Protein AF-A0A8I6X6Z4-F1 (afdb_monomer)

Foldseek 3Di:
DVLVVLLVVLVVLLVVLLVQLVVLVCLVVPPDVSVVVVVVVDPDPVVVVVSLVSLLVSLVSLLVSLVVLLVVLVVVCVVVVDCVSVVSVVVCVQQVSRSCLDLSVVLSLLVLVVPVPDDDPDDDDPPPPVQSVQWDWDPPDPWTWIKGDPDPPDIDTDTQAAPQPRHRAAQWKQWQSSHIHHFLRLCLQLLHDSVCTQLVRDQQRADPPSRDGNRSNPIDGRVSNNVSCVVPDPDDCPVVVVSNVVSVVVSVCVVCVVVPD

Secondary structure (DSSP, 8-state):
-HHHHHHHHHHHHHHHHHHHHHHHHHHHH--SHHHHHHHHH---THHHHHHHHHHHHHHHHHHHHHHHHHHHHHHHHHHHT-SHHHHHHHHHHHTT--GGG-HHHHHHHHHHHHHTTS-------S---GGGG-EEEE-SSSS-EEEEEEETTEEEEEE-B-TTT-SBPSSEEE-TTS-EEEHHHHHHHTT--TTT-GGGS-TT-B-TTT--BSTTTTPEE-HHHHHHHHHH----THHHHHHHHHHHHHHHHHHHTTS--

InterPro domains:
  IPR001841 Zinc finger, RING-type [PS50089] (162-211)
  IPR004331 SPX domain [PS51382] (1-90)
  IPR013083 Zinc finger, RING/FYVE/PHD-type [G3DSA:3.30.40.10] (132-257)
  IPR033326 E3 ubiquitin-protein ligase BAH1 [PTHR46764] (1-243)

Solvent-accessible surface area (backbone atoms only — not comparable to full-atom values): 14866 Å² total; per-residue (Å²): 111,70,69,60,53,53,50,51,52,53,50,51,54,48,49,53,50,45,54,51,50,51,54,56,48,53,66,71,66,45,78,55,70,59,46,50,55,45,54,75,71,48,89,60,80,60,62,62,56,50,52,54,52,49,52,50,52,51,54,51,49,54,50,53,51,48,51,48,53,51,50,51,29,54,48,50,18,67,76,68,78,48,61,62,34,58,53,50,50,53,49,32,55,75,68,49,65,36,68,92,59,34,58,61,56,54,33,51,47,23,42,49,67,62,59,63,76,61,90,68,91,76,77,97,55,99,73,78,62,77,70,73,78,20,65,49,72,46,74,84,52,101,65,27,32,38,36,40,41,82,45,102,89,43,72,45,77,45,73,40,44,12,87,81,79,72,40,72,49,52,59,31,28,28,30,60,68,47,52,58,29,18,44,63,55,48,8,56,66,37,75,35,56,67,89,68,34,52,55,65,32,55,66,81,31,45,40,91,83,83,57,47,63,39,28,36,66,67,45,42,75,34,61,38,41,31,50,40,52,58,74,75,43,93,72,66,74,67,59,65,53,52,58,52,52,54,50,51,50,52,56,52,48,67,65,48,63,78,74,73,126

pLDDT: mean 76.1, std 18.58, range [34.06, 95.12]

Mean predicted aligned error: 11.24 Å

Organism: Hordeum vulgare subsp. vulgare (NCBI:txid112509)

Sequence (261 aa):
MFFTELTKEASYIAGYFSTRVQHLLNLHVSSGLQRYIWRVRQCFIDDQQIMVQEGRLLINYVTMNAIAIRKILKKYDKVHGSVSGRDFRSKMQTEHTELLQSPWLIELGAFHLNCDSSEIDEPAGFFKNEFFKNFSCDLTATQPVMTMSISETMKYDYSLTCPICLDTIFNPYALSCGHLSCKGCSCGAASVYIFQGVRSAPPKAKCLVCREVGVFAHAVHMNELHLLIKTRTSRPKKVEVRSLEANCVKLYLSKNAYYIL

Structure (mmCIF, N/CA/C/O backbone):
data_AF-A0A8I6X6Z4-F1
#
_entry.id   AF-A0A8I6X6Z4-F1
#
loop_
_atom_site.group_PDB
_atom_site.id
_atom_site.type_symbol
_atom_site.label_atom_id
_atom_site.label_alt_id
_atom_site.label_comp_id
_atom_site.label_asym_id
_atom_site.label_entity_id
_atom_site.label_seq_id
_atom_site.pdbx_PDB_ins_code
_atom_site.Cartn_x
_atom_site.Cartn_y
_atom_site.Cartn_z
_atom_site.occupancy
_atom_site.B_iso_or_equiv
_atom_site.auth_seq_id
_atom_site.auth_comp_id
_atom_site.auth_asym_id
_atom_site.auth_atom_id
_atom_site.pdbx_PDB_model_num
ATOM 1 N N . MET A 1 1 ? -22.765 7.288 13.935 1.00 82.00 1 MET A N 1
ATOM 2 C CA . MET A 1 1 ? -22.147 8.627 13.833 1.00 82.00 1 MET A CA 1
ATOM 3 C C . MET A 1 1 ? -20.668 8.623 14.220 1.00 82.00 1 MET A C 1
ATOM 5 O O . MET A 1 1 ? -19.868 9.137 13.463 1.00 82.00 1 MET A O 1
ATOM 9 N N . PHE A 1 2 ? -20.256 8.003 15.334 1.00 91.88 2 PHE A N 1
ATOM 10 C CA . PHE A 1 2 ? -18.834 8.004 15.726 1.00 91.88 2 PHE A CA 1
ATOM 11 C C . PHE A 1 2 ? -17.881 7.404 14.669 1.00 91.88 2 PHE A C 1
ATOM 13 O O . PHE A 1 2 ? -16.950 8.066 14.225 1.00 91.88 2 PHE A O 1
ATOM 20 N N . PHE A 1 3 ? -18.139 6.172 14.214 1.00 90.38 3 PHE A N 1
ATOM 21 C CA . PHE A 1 3 ? -17.272 5.499 13.236 1.00 90.38 3 PHE A CA 1
ATOM 22 C C . PHE A 1 3 ? -17.262 6.166 11.855 1.00 90.38 3 PHE A C 1
ATOM 24 O O . PHE A 1 3 ? -16.261 6.086 11.148 1.00 90.38 3 PHE A O 1
ATOM 31 N N . THR A 1 4 ? -18.346 6.844 11.470 1.00 89.62 4 THR A N 1
ATOM 32 C CA . THR A 1 4 ? -18.414 7.574 10.197 1.00 89.62 4 THR A CA 1
ATOM 33 C C . THR A 1 4 ? -17.517 8.810 10.228 1.00 89.62 4 THR A C 1
ATOM 35 O O . THR A 1 4 ? -16.738 9.001 9.300 1.00 89.62 4 THR A O 1
ATOM 38 N N . GLU A 1 5 ? -17.535 9.581 11.322 1.00 93.06 5 GLU A N 1
ATOM 39 C CA . GLU A 1 5 ? -16.610 10.712 11.499 1.00 93.06 5 GLU A CA 1
ATOM 40 C C . GLU A 1 5 ? -15.157 10.240 11.605 1.00 93.06 5 GLU A C 1
ATOM 42 O O . GLU A 1 5 ? -14.275 10.803 10.965 1.00 93.06 5 GLU A O 1
ATOM 47 N N . LEU A 1 6 ? -14.902 9.145 12.328 1.00 91.94 6 LEU A N 1
ATOM 48 C CA . LEU A 1 6 ? -13.551 8.592 12.431 1.00 91.94 6 LEU A CA 1
ATOM 49 C C . LEU A 1 6 ? -13.008 8.119 11.072 1.00 91.94 6 LEU A C 1
ATOM 51 O O . LEU A 1 6 ? -11.829 8.307 10.784 1.00 91.94 6 LEU A O 1
ATOM 55 N N . THR A 1 7 ? -13.865 7.535 10.227 1.00 90.25 7 THR A N 1
ATOM 56 C CA . THR A 1 7 ? -13.497 7.154 8.852 1.00 90.25 7 THR A CA 1
ATOM 57 C C . THR A 1 7 ? -13.136 8.388 8.032 1.00 90.25 7 THR A C 1
ATOM 59 O O . THR A 1 7 ? -12.115 8.393 7.350 1.00 90.25 7 THR A O 1
ATOM 62 N N . LYS A 1 8 ? -13.939 9.452 8.137 1.00 91.50 8 LYS A N 1
ATOM 63 C CA . LYS A 1 8 ? -13.713 10.718 7.437 1.00 91.50 8 LYS A CA 1
ATOM 64 C C . LYS A 1 8 ? -12.374 11.350 7.830 1.00 91.50 8 LYS A C 1
ATOM 66 O O . LYS A 1 8 ? -11.589 11.700 6.952 1.00 91.50 8 LYS A O 1
ATOM 71 N N . GLU A 1 9 ? -12.078 11.421 9.127 1.00 93.38 9 GLU A N 1
ATOM 72 C CA . GLU A 1 9 ? -10.790 11.915 9.634 1.00 93.38 9 GLU A CA 1
ATOM 73 C C . GLU A 1 9 ? -9.615 11.054 9.156 1.00 93.38 9 GLU A C 1
ATOM 75 O O . GLU A 1 9 ? -8.615 11.577 8.662 1.00 93.38 9 GLU A O 1
ATOM 80 N N . ALA A 1 10 ? -9.746 9.724 9.208 1.00 91.06 10 ALA A N 1
ATOM 81 C CA . ALA A 1 10 ? -8.722 8.819 8.691 1.00 91.06 10 ALA A CA 1
ATOM 82 C C . ALA A 1 10 ? -8.464 9.036 7.188 1.00 91.06 10 ALA A C 1
ATOM 84 O O . ALA A 1 10 ? -7.309 9.040 6.760 1.00 91.06 10 ALA A O 1
ATOM 85 N N . SER A 1 11 ? -9.513 9.271 6.391 1.00 90.62 11 SER A N 1
ATOM 86 C CA . SER A 1 11 ? -9.384 9.599 4.968 1.00 90.62 11 SER A CA 1
ATOM 87 C C . SER A 1 11 ? -8.692 10.944 4.730 1.00 90.62 11 SER A C 1
ATOM 89 O O . SER A 1 11 ? -7.855 11.028 3.832 1.00 90.62 11 SER A O 1
ATOM 91 N N . TYR A 1 12 ? -8.970 11.979 5.532 1.00 92.88 12 TYR A N 1
ATOM 92 C CA . TYR A 1 12 ? -8.259 13.260 5.425 1.00 92.88 12 TYR A CA 1
ATOM 93 C C . TYR A 1 12 ? -6.770 13.120 5.746 1.00 92.88 12 TYR A C 1
ATOM 95 O O . TYR A 1 12 ? -5.933 13.611 4.987 1.00 92.88 12 TYR A O 1
ATOM 103 N N . ILE A 1 13 ? -6.434 12.395 6.817 1.00 93.44 13 ILE A N 1
ATOM 104 C CA . ILE A 1 13 ? -5.046 12.102 7.197 1.00 93.44 13 ILE A CA 1
ATOM 105 C C . ILE A 1 13 ? -4.339 11.341 6.069 1.00 93.44 13 ILE A C 1
ATOM 107 O O . ILE A 1 13 ? -3.239 11.718 5.659 1.00 93.44 13 ILE A O 1
ATOM 111 N N . ALA A 1 14 ? -4.979 10.297 5.529 1.00 90.56 14 ALA A N 1
ATOM 112 C CA . ALA A 1 14 ? -4.442 9.507 4.425 1.00 90.56 14 ALA A CA 1
ATOM 113 C C . ALA A 1 14 ? -4.227 10.355 3.162 1.00 90.56 14 ALA A C 1
ATOM 115 O O . ALA A 1 14 ? -3.191 10.228 2.507 1.00 90.56 14 ALA A O 1
ATOM 116 N N . GLY A 1 15 ? -5.176 11.234 2.828 1.00 90.88 15 GLY A N 1
ATOM 117 C CA . GLY A 1 15 ? -5.109 12.119 1.666 1.00 90.88 15 GLY A CA 1
ATOM 118 C C . GLY A 1 15 ? -3.998 13.164 1.777 1.00 90.88 15 GLY A C 1
ATOM 119 O O . GLY A 1 15 ? -3.207 13.318 0.841 1.00 90.88 15 GLY A O 1
ATOM 120 N N . TYR A 1 16 ? -3.886 13.830 2.931 1.00 93.38 16 TYR A N 1
ATOM 121 C CA . TYR A 1 16 ? -2.799 14.771 3.211 1.00 93.38 16 TYR A CA 1
ATOM 122 C C . TYR A 1 16 ? -1.434 14.080 3.128 1.00 93.38 16 TYR A C 1
ATOM 124 O O . TYR A 1 16 ? -0.553 14.538 2.399 1.00 93.38 16 TYR A O 1
ATOM 132 N N . PHE A 1 17 ? -1.288 12.937 3.809 1.00 93.06 17 PHE A N 1
ATOM 133 C CA . PHE A 1 17 ? -0.060 12.146 3.796 1.00 93.06 17 PHE A CA 1
ATOM 134 C C . PHE A 1 17 ? 0.335 11.740 2.373 1.00 93.06 17 PHE A C 1
ATOM 136 O O . PHE A 1 17 ? 1.448 12.024 1.940 1.00 93.06 17 PHE A O 1
ATOM 143 N N . SER A 1 18 ? -0.592 11.147 1.617 1.00 91.31 18 SER A N 1
ATOM 144 C CA . SER A 1 18 ? -0.347 10.681 0.246 1.00 91.31 18 SER A CA 1
ATOM 145 C C . SER A 1 18 ? 0.092 11.819 -0.674 1.00 91.31 18 SER A C 1
ATOM 147 O O . SER A 1 18 ? 1.075 11.689 -1.399 1.00 91.31 18 SER A O 1
ATOM 149 N N . THR A 1 19 ? -0.596 12.962 -0.604 1.00 91.81 19 THR A N 1
ATOM 150 C CA . THR A 1 19 ? -0.282 14.143 -1.422 1.00 91.81 19 THR A CA 1
ATOM 151 C C . THR A 1 19 ? 1.106 14.687 -1.098 1.00 91.81 19 THR A C 1
ATOM 153 O O . THR A 1 19 ? 1.875 15.023 -2.001 1.00 91.81 19 THR A O 1
ATOM 156 N N . ARG A 1 20 ? 1.453 14.758 0.192 1.00 91.75 20 ARG A N 1
ATOM 157 C CA . ARG A 1 20 ? 2.737 15.307 0.623 1.00 91.75 20 ARG A CA 1
ATOM 158 C C . ARG A 1 20 ? 3.901 14.367 0.308 1.00 91.75 20 ARG A C 1
ATOM 160 O O . ARG A 1 20 ? 4.918 14.834 -0.194 1.00 91.75 20 ARG A O 1
ATOM 167 N N . VAL A 1 21 ? 3.725 13.056 0.489 1.00 89.62 21 VAL A N 1
ATOM 168 C CA . VAL A 1 21 ? 4.713 12.049 0.066 1.00 89.62 21 VAL A CA 1
ATOM 169 C C . VAL A 1 21 ? 4.911 12.086 -1.444 1.00 89.62 21 VAL A C 1
ATOM 171 O O . VAL A 1 21 ? 6.044 12.125 -1.909 1.00 89.62 21 VAL A O 1
ATOM 174 N N . GLN A 1 22 ? 3.833 12.140 -2.227 1.00 88.00 22 GLN A N 1
ATOM 175 C CA . GLN A 1 22 ? 3.938 12.236 -3.680 1.00 88.00 22 GLN A CA 1
ATOM 176 C C . GLN A 1 22 ? 4.710 13.491 -4.112 1.00 88.00 22 GLN A C 1
ATOM 178 O O . GLN A 1 22 ? 5.531 13.423 -5.025 1.00 88.00 22 GLN A O 1
ATOM 183 N N . HIS A 1 23 ? 4.477 14.630 -3.453 1.00 86.25 23 HIS A N 1
ATOM 184 C CA . HIS A 1 23 ? 5.232 15.855 -3.705 1.00 86.25 23 HIS A CA 1
ATOM 185 C C . HIS A 1 23 ? 6.727 15.676 -3.406 1.00 86.25 23 HIS A C 1
ATOM 187 O O . HIS A 1 23 ? 7.550 15.966 -4.272 1.00 86.25 23 HIS A O 1
ATOM 193 N N . LEU A 1 24 ? 7.065 15.132 -2.234 1.00 84.94 24 LEU A N 1
ATOM 194 C CA . LEU A 1 24 ? 8.444 14.867 -1.821 1.00 84.94 24 LEU A CA 1
ATOM 195 C C . LEU A 1 24 ? 9.168 13.925 -2.800 1.00 84.94 24 LEU A C 1
ATOM 197 O O . LEU A 1 24 ? 10.269 14.217 -3.261 1.00 84.94 24 LEU A O 1
ATOM 201 N N . LEU A 1 25 ? 8.529 12.816 -3.176 1.00 80.38 25 LEU A N 1
ATOM 202 C CA . LEU A 1 25 ? 9.123 11.813 -4.065 1.00 80.38 25 LEU A CA 1
ATOM 203 C C . LEU A 1 25 ? 9.250 12.301 -5.509 1.00 80.38 25 LEU A C 1
ATOM 205 O O . LEU A 1 25 ? 10.2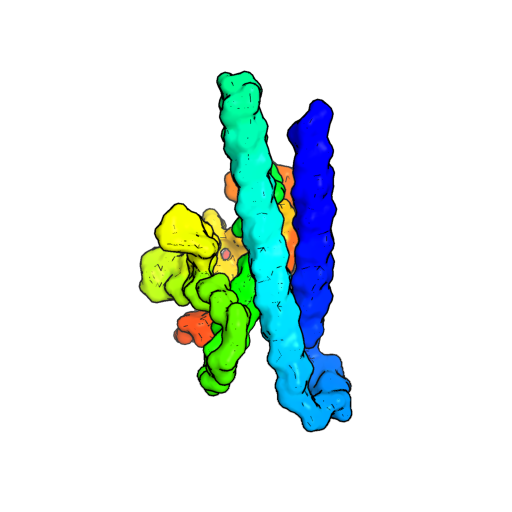19 11.965 -6.184 1.00 80.38 25 LEU A O 1
ATOM 209 N N . ASN A 1 26 ? 8.320 13.129 -5.990 1.00 78.12 26 ASN A N 1
ATOM 210 C CA . ASN A 1 26 ? 8.446 13.750 -7.310 1.00 78.12 26 ASN A CA 1
ATOM 211 C C . ASN A 1 26 ? 9.681 14.658 -7.398 1.00 78.12 26 ASN A C 1
ATOM 213 O O . ASN A 1 26 ? 10.311 14.720 -8.455 1.00 78.12 26 ASN A O 1
ATOM 217 N N . LEU A 1 27 ? 10.047 15.334 -6.303 1.00 70.62 27 LEU A N 1
ATOM 218 C CA . LEU A 1 27 ? 11.277 16.124 -6.243 1.00 70.62 27 LEU A CA 1
ATOM 219 C C . LEU A 1 27 ? 12.511 15.214 -6.328 1.00 70.62 27 LEU A C 1
ATOM 221 O O . LEU A 1 27 ? 13.423 15.503 -7.101 1.00 70.62 27 LEU A O 1
ATOM 225 N N . HIS A 1 28 ? 12.498 14.070 -5.639 1.00 67.31 28 HIS A N 1
ATOM 226 C CA . HIS A 1 28 ? 13.611 13.116 -5.627 1.00 67.31 28 HIS A CA 1
ATOM 227 C C . HIS A 1 28 ? 13.802 12.335 -6.949 1.00 67.31 28 HIS A C 1
ATOM 229 O O . HIS A 1 28 ? 14.925 12.198 -7.440 1.00 67.31 28 HIS A O 1
ATOM 235 N N . VAL A 1 29 ? 12.715 11.851 -7.567 1.00 58.38 29 VAL A N 1
ATOM 236 C CA . VAL A 1 29 ? 12.728 10.956 -8.750 1.00 58.38 29 VAL A CA 1
ATOM 237 C C . VAL A 1 29 ? 12.875 11.711 -10.083 1.00 58.38 29 VAL A C 1
ATOM 239 O O . VAL A 1 29 ? 13.076 11.087 -11.131 1.00 58.38 29 VAL A O 1
ATOM 242 N N . SER A 1 30 ? 12.813 13.050 -10.077 1.00 52.53 30 SER A N 1
ATOM 243 C CA . SER A 1 30 ? 12.923 13.903 -11.270 1.00 52.53 30 SER A CA 1
ATOM 244 C C . SER A 1 30 ? 14.280 13.747 -11.997 1.00 52.53 30 SER A C 1
ATOM 246 O O . SER A 1 30 ? 15.259 14.472 -11.826 1.00 52.53 30 SER A O 1
ATOM 248 N N . SER A 1 31 ? 14.343 12.735 -12.858 1.00 43.38 31 SER A N 1
ATOM 249 C CA . SER A 1 31 ? 15.517 12.309 -13.611 1.00 43.38 31 SER A CA 1
ATOM 250 C C . SER A 1 31 ? 15.516 12.960 -14.998 1.00 43.38 31 SER A C 1
ATOM 252 O O . SER A 1 31 ? 14.596 12.780 -15.789 1.00 43.38 31 SER A O 1
ATOM 254 N N . GLY A 1 32 ? 16.555 13.750 -15.291 1.00 53.19 32 GLY A N 1
ATOM 255 C CA . GLY A 1 32 ? 16.764 14.415 -16.585 1.00 53.19 32 GLY A CA 1
ATOM 256 C C . GLY A 1 32 ? 17.119 15.897 -16.448 1.00 53.19 32 GLY A C 1
ATOM 257 O O . GLY A 1 32 ? 17.853 16.278 -15.540 1.00 53.19 32 GLY A O 1
ATOM 258 N N . LEU A 1 33 ? 16.578 16.742 -17.334 1.00 42.38 33 LEU A N 1
ATOM 259 C CA . LEU A 1 33 ? 16.776 18.203 -17.352 1.00 42.38 33 LEU A CA 1
ATOM 260 C C . LEU A 1 33 ? 16.403 18.882 -16.022 1.00 42.38 33 LEU A C 1
ATOM 262 O O . LEU A 1 33 ? 17.041 19.855 -15.646 1.00 42.38 33 LEU A O 1
ATOM 266 N N . GLN A 1 34 ? 15.446 18.326 -15.271 1.00 46.22 34 GLN A N 1
ATOM 267 C CA . GLN A 1 34 ? 15.122 18.749 -13.900 1.00 46.22 34 GLN A CA 1
ATOM 268 C C . GLN A 1 34 ? 16.298 18.526 -12.943 1.00 46.22 34 GLN A C 1
ATOM 270 O O . GLN A 1 34 ? 16.614 19.416 -12.175 1.00 46.22 34 GLN A O 1
ATOM 275 N N . ARG A 1 35 ? 17.039 17.421 -13.071 1.00 47.56 35 ARG A N 1
ATOM 276 C CA . ARG A 1 35 ? 18.287 17.158 -12.335 1.00 47.56 35 ARG A CA 1
ATOM 277 C C . ARG A 1 35 ? 19.397 18.149 -12.703 1.00 47.56 35 ARG A C 1
ATOM 279 O O . ARG A 1 35 ? 20.221 18.464 -11.857 1.00 47.56 35 ARG A O 1
ATOM 286 N N . TYR A 1 36 ? 19.430 18.636 -13.948 1.00 42.34 36 TYR A N 1
ATOM 287 C CA . TYR A 1 36 ? 20.370 19.671 -14.403 1.00 42.34 36 TYR A CA 1
ATOM 288 C C . TYR A 1 36 ? 19.966 21.067 -13.909 1.00 42.34 36 TYR A C 1
ATOM 290 O O . TYR A 1 36 ? 20.802 21.777 -13.373 1.00 42.34 36 TYR A O 1
ATOM 298 N N . ILE A 1 37 ? 18.684 21.437 -14.001 1.00 46.47 37 ILE A N 1
ATOM 299 C CA . ILE A 1 37 ? 18.136 22.686 -13.443 1.00 46.47 37 ILE A CA 1
ATOM 300 C C . ILE A 1 37 ? 18.272 22.700 -11.914 1.00 46.47 37 ILE A C 1
ATOM 302 O O . ILE A 1 37 ? 18.601 23.733 -11.340 1.00 46.47 37 ILE A O 1
ATOM 306 N N . TRP A 1 38 ? 18.083 21.553 -11.263 1.00 43.34 38 TRP A N 1
ATOM 307 C CA . TRP A 1 38 ? 18.329 21.362 -9.838 1.00 43.34 38 TRP A CA 1
ATOM 308 C C . TRP A 1 38 ? 19.826 21.503 -9.537 1.00 43.34 38 TRP A C 1
ATOM 310 O O . TRP A 1 38 ? 20.175 22.360 -8.743 1.00 43.34 38 TRP A O 1
ATOM 320 N N . ARG A 1 39 ? 20.728 20.846 -10.285 1.00 42.62 39 ARG A N 1
ATOM 321 C CA . ARG A 1 39 ? 22.190 21.052 -10.171 1.00 42.62 39 ARG A CA 1
ATOM 322 C C . ARG A 1 39 ? 22.645 22.499 -10.399 1.00 42.62 39 ARG A C 1
ATOM 324 O O . ARG A 1 39 ? 23.578 22.938 -9.744 1.00 42.62 39 ARG A O 1
ATOM 331 N N . VAL A 1 40 ? 22.006 23.240 -11.306 1.00 45.47 40 VAL A N 1
ATOM 332 C CA . VAL A 1 40 ? 22.307 24.660 -11.580 1.00 45.47 40 VAL A CA 1
ATOM 333 C C . VAL A 1 40 ? 21.750 25.576 -10.481 1.00 45.47 40 VAL A C 1
ATOM 335 O O . VAL A 1 40 ? 22.303 26.645 -10.244 1.00 45.47 40 VAL A O 1
ATOM 338 N N . ARG A 1 41 ? 20.695 25.156 -9.769 1.00 44.88 41 ARG A N 1
ATOM 339 C CA . ARG A 1 41 ? 20.196 25.826 -8.554 1.00 44.88 41 ARG A CA 1
ATOM 340 C C . ARG A 1 41 ? 20.938 25.396 -7.275 1.00 44.88 41 ARG A C 1
ATOM 342 O O . ARG A 1 41 ? 20.869 26.111 -6.282 1.00 44.88 41 ARG A O 1
ATOM 349 N N . GLN A 1 42 ? 21.660 24.275 -7.301 1.00 45.50 42 GLN A N 1
ATOM 350 C CA . GLN A 1 42 ? 22.308 23.640 -6.150 1.00 45.50 42 GLN A CA 1
ATOM 351 C C . GLN A 1 42 ? 23.793 23.959 -6.012 1.00 45.50 42 GLN A C 1
ATOM 353 O O . GLN A 1 42 ? 24.673 23.132 -6.253 1.00 45.50 42 GLN A O 1
ATOM 358 N N . CYS A 1 43 ? 24.058 25.131 -5.461 1.00 44.69 43 CYS A N 1
ATOM 359 C CA . CYS A 1 43 ? 25.314 25.360 -4.758 1.00 44.69 43 CYS A CA 1
ATOM 360 C C . CYS A 1 43 ? 25.289 24.885 -3.288 1.00 44.69 43 CYS A C 1
ATOM 362 O O . CYS A 1 43 ? 26.247 25.174 -2.581 1.00 44.69 43 CYS A O 1
ATOM 364 N N . PHE A 1 44 ? 24.265 24.163 -2.791 1.00 43.75 44 PHE A N 1
ATOM 365 C CA . PHE A 1 44 ? 24.192 23.803 -1.365 1.00 43.75 44 PHE A CA 1
ATOM 366 C C . PHE A 1 44 ? 23.715 22.370 -1.071 1.00 43.75 44 PHE A C 1
ATOM 368 O O . PHE A 1 44 ? 22.706 21.890 -1.576 1.00 43.75 44 PHE A O 1
ATOM 375 N N . ILE A 1 45 ? 24.473 21.722 -0.185 1.00 51.34 45 ILE A N 1
ATOM 376 C CA . ILE A 1 45 ? 24.280 20.401 0.441 1.00 51.34 45 ILE A CA 1
ATOM 377 C C . ILE A 1 45 ? 23.006 20.343 1.330 1.00 51.34 45 ILE A C 1
ATOM 379 O O . ILE A 1 45 ? 22.544 19.261 1.684 1.00 51.34 45 ILE A O 1
ATOM 383 N N . ASP A 1 46 ? 22.400 21.497 1.624 1.00 59.44 46 ASP A N 1
ATOM 384 C CA . ASP A 1 46 ? 21.283 21.710 2.562 1.00 59.44 46 ASP A CA 1
ATOM 385 C C . ASP A 1 46 ? 19.948 21.065 2.102 1.00 59.44 46 ASP A C 1
ATOM 387 O O . ASP A 1 46 ? 19.226 20.441 2.880 1.00 59.44 46 ASP A O 1
ATOM 391 N N . ASP A 1 47 ? 19.647 21.082 0.796 1.00 63.53 47 ASP A N 1
ATOM 392 C CA . ASP A 1 47 ? 18.333 20.658 0.275 1.00 63.53 47 ASP A CA 1
ATOM 393 C C . ASP A 1 47 ? 18.039 19.153 0.433 1.00 63.53 47 ASP A C 1
ATOM 395 O O . ASP A 1 47 ? 16.884 18.753 0.607 1.00 63.53 47 ASP A O 1
ATOM 399 N N . GLN A 1 48 ? 19.060 18.285 0.380 1.00 65.81 48 GLN A N 1
ATOM 400 C CA . GLN A 1 48 ? 18.850 16.848 0.606 1.00 65.81 48 GLN A CA 1
ATOM 401 C C . GLN A 1 48 ? 18.534 16.549 2.069 1.00 65.81 48 GLN A C 1
ATOM 403 O O . GLN A 1 48 ? 17.643 15.745 2.344 1.00 65.81 48 GLN A O 1
ATOM 408 N N . GLN A 1 49 ? 19.209 17.221 3.001 1.00 70.56 49 GLN A N 1
ATOM 409 C CA . GLN A 1 49 ? 18.935 17.063 4.426 1.00 70.56 49 GLN A CA 1
ATOM 410 C C . GLN A 1 49 ? 17.527 17.551 4.771 1.00 70.56 49 GLN A C 1
ATOM 412 O O . GLN A 1 49 ? 16.834 16.878 5.532 1.00 70.56 49 GLN A O 1
ATOM 417 N N . ILE A 1 50 ? 17.062 18.637 4.144 1.00 75.75 50 ILE A N 1
ATOM 418 C CA . ILE A 1 50 ? 15.685 19.133 4.282 1.00 75.75 50 ILE A CA 1
ATOM 419 C C . ILE A 1 50 ? 14.668 18.097 3.782 1.00 75.75 50 ILE A C 1
ATOM 421 O O . ILE A 1 50 ? 13.694 17.816 4.479 1.00 75.75 50 ILE A O 1
ATOM 425 N N . MET A 1 51 ? 14.890 17.476 2.618 1.00 75.56 51 MET A N 1
ATOM 426 C CA . MET A 1 51 ? 13.980 16.444 2.093 1.00 75.56 51 MET A CA 1
ATOM 427 C C . MET A 1 51 ? 13.943 15.189 2.969 1.00 75.56 51 MET A C 1
ATOM 429 O O . MET A 1 51 ? 12.866 14.657 3.244 1.00 75.56 51 MET A O 1
ATOM 433 N N . VAL A 1 52 ? 15.102 14.718 3.437 1.00 78.12 52 VAL A N 1
ATOM 434 C CA . VAL A 1 52 ? 15.149 13.581 4.364 1.00 78.12 52 VAL A CA 1
ATOM 435 C C . VAL A 1 52 ? 14.466 13.966 5.678 1.00 78.12 52 VAL A C 1
ATOM 437 O O . VAL A 1 52 ? 13.644 13.189 6.164 1.00 78.12 52 VAL A O 1
ATOM 440 N N . GLN A 1 53 ? 14.715 15.176 6.203 1.00 81.56 53 GLN A N 1
ATOM 441 C CA . GLN A 1 53 ? 14.039 15.734 7.380 1.00 81.56 53 GLN A CA 1
ATOM 442 C C . GLN A 1 53 ? 12.513 15.729 7.214 1.00 81.56 53 GLN A C 1
ATOM 444 O O . GLN A 1 53 ? 11.783 15.306 8.111 1.00 81.56 53 GLN A O 1
ATOM 449 N N . GLU A 1 54 ? 12.023 16.170 6.060 1.00 85.38 54 GLU A N 1
ATOM 450 C CA . GLU A 1 54 ? 10.602 16.173 5.739 1.00 85.38 54 GLU A CA 1
ATOM 451 C C . GLU A 1 54 ? 10.028 14.750 5.686 1.00 85.38 54 GLU A C 1
ATOM 453 O O . GLU A 1 54 ? 8.985 14.482 6.288 1.00 85.38 54 GLU A O 1
ATOM 458 N N . GLY A 1 55 ? 10.735 13.815 5.046 1.00 85.19 55 GLY A N 1
ATOM 459 C CA . GLY A 1 55 ? 10.366 12.401 5.045 1.00 85.19 55 GLY A CA 1
ATOM 460 C C . GLY A 1 55 ? 10.228 11.839 6.462 1.00 85.19 55 GLY A C 1
ATOM 461 O O . GLY A 1 55 ? 9.256 11.138 6.757 1.00 85.19 55 GLY A O 1
ATOM 462 N N . ARG A 1 56 ? 11.126 12.234 7.379 1.00 83.31 56 ARG A N 1
ATOM 463 C CA . ARG A 1 56 ? 11.038 11.878 8.808 1.00 83.31 56 ARG A CA 1
ATOM 464 C C . ARG A 1 56 ? 9.739 12.343 9.437 1.00 83.31 56 ARG A C 1
ATOM 466 O O . ARG A 1 56 ? 9.062 11.582 10.128 1.00 83.31 56 ARG A O 1
ATOM 473 N N . LEU A 1 57 ? 9.411 13.615 9.224 1.00 87.50 57 LEU A N 1
ATOM 474 C CA . LEU A 1 57 ? 8.225 14.236 9.798 1.00 87.50 57 LEU A CA 1
ATOM 475 C C . LEU A 1 57 ? 6.956 13.556 9.281 1.00 87.50 57 LEU A C 1
ATOM 477 O O . LEU A 1 57 ? 6.029 13.345 10.060 1.00 87.50 57 LEU A O 1
ATOM 481 N N . LEU A 1 58 ? 6.938 13.132 8.015 1.00 90.62 58 LEU A N 1
ATOM 482 C CA . LEU A 1 58 ? 5.821 12.394 7.423 1.00 90.62 58 LEU A CA 1
ATOM 483 C C . LEU A 1 58 ? 5.654 10.984 8.008 1.00 90.62 58 LEU A C 1
ATOM 485 O O . LEU A 1 58 ? 4.525 10.595 8.319 1.00 90.62 58 LEU A O 1
ATOM 489 N N . ILE A 1 59 ? 6.749 10.243 8.223 1.00 87.38 59 ILE A N 1
ATOM 490 C CA . ILE A 1 59 ? 6.717 8.933 8.904 1.00 87.38 59 ILE A CA 1
ATOM 491 C C . ILE A 1 59 ? 6.167 9.091 10.327 1.00 87.38 59 ILE A C 1
ATOM 493 O O . ILE A 1 59 ? 5.273 8.346 10.743 1.00 87.38 59 ILE A O 1
ATOM 497 N N . ASN A 1 60 ? 6.654 10.090 11.067 1.00 86.56 60 ASN A N 1
ATOM 498 C CA . ASN A 1 60 ? 6.177 10.381 12.418 1.00 86.56 60 ASN A CA 1
ATOM 499 C C . ASN A 1 60 ? 4.696 10.773 12.417 1.00 86.56 60 ASN A C 1
ATOM 501 O O . ASN A 1 60 ? 3.920 10.261 13.222 1.00 86.56 60 ASN A O 1
ATOM 505 N N . TYR A 1 61 ? 4.286 11.635 11.486 1.00 91.00 61 TYR A N 1
ATOM 506 C CA . TYR A 1 61 ? 2.903 12.071 11.334 1.00 91.00 61 TYR A CA 1
ATOM 507 C C . TYR A 1 61 ? 1.958 10.882 11.143 1.00 91.00 61 TYR A C 1
ATOM 509 O O . TYR A 1 61 ? 1.004 10.726 11.911 1.00 91.00 61 TYR A O 1
ATOM 517 N N . VAL A 1 62 ? 2.220 10.008 10.167 1.00 90.62 62 VAL A N 1
ATOM 518 C CA . VAL A 1 62 ? 1.323 8.875 9.890 1.00 90.62 62 VAL A CA 1
ATOM 519 C C . VAL A 1 62 ? 1.327 7.855 11.033 1.00 90.62 62 VAL A C 1
ATOM 521 O O . VAL A 1 62 ? 0.272 7.339 11.406 1.00 90.62 62 VAL A O 1
ATOM 524 N N . THR A 1 63 ? 2.484 7.635 11.662 1.00 88.06 63 THR A N 1
ATOM 525 C CA . THR A 1 63 ? 2.640 6.735 12.814 1.00 88.06 63 THR A CA 1
ATOM 526 C C . THR A 1 63 ? 1.832 7.214 14.015 1.00 88.06 63 THR A C 1
ATOM 528 O O . THR A 1 63 ? 1.044 6.452 14.581 1.00 88.06 63 THR A O 1
ATOM 531 N N . MET A 1 64 ? 1.971 8.489 14.384 1.00 89.81 64 MET A N 1
ATOM 532 C CA . MET A 1 64 ? 1.251 9.076 15.514 1.00 89.81 64 MET A CA 1
ATOM 533 C C . MET A 1 64 ? -0.259 9.063 15.283 1.00 89.81 64 MET A C 1
ATOM 535 O O . MET A 1 64 ? -1.007 8.681 16.185 1.00 89.81 64 MET A O 1
ATOM 539 N N . ASN A 1 65 ? -0.711 9.382 14.067 1.00 92.94 65 ASN A N 1
ATOM 540 C CA . ASN A 1 65 ? -2.127 9.305 13.707 1.00 92.94 65 ASN A CA 1
ATOM 541 C C . ASN A 1 65 ? -2.666 7.867 13.772 1.00 92.94 65 ASN A C 1
ATOM 543 O O . ASN A 1 65 ? -3.728 7.629 14.349 1.00 92.94 65 ASN A O 1
ATOM 547 N N . ALA A 1 66 ? -1.919 6.879 13.272 1.00 90.25 66 ALA A N 1
ATOM 548 C CA . ALA A 1 66 ? -2.321 5.476 13.357 1.00 90.25 66 ALA A CA 1
ATOM 549 C C . ALA A 1 66 ? -2.409 4.976 14.811 1.00 90.25 66 ALA A C 1
ATOM 551 O O . ALA A 1 66 ? -3.353 4.269 15.179 1.00 90.25 66 ALA A O 1
ATOM 552 N N . ILE A 1 67 ? -1.457 5.364 15.668 1.00 88.56 67 ILE A N 1
ATOM 553 C CA . ILE A 1 67 ? -1.490 5.052 17.105 1.00 88.56 67 ILE A CA 1
ATOM 554 C C . ILE A 1 67 ? -2.685 5.737 17.778 1.00 88.56 67 ILE A C 1
ATOM 556 O O . ILE A 1 67 ? -3.367 5.103 18.588 1.00 88.56 67 ILE A O 1
ATOM 560 N N . ALA A 1 68 ? -2.954 7.002 17.452 1.00 92.25 68 ALA A N 1
ATOM 561 C CA . ALA A 1 68 ? -4.075 7.756 18.001 1.00 92.25 68 ALA A CA 1
ATOM 562 C C . ALA A 1 68 ? -5.413 7.089 17.660 1.00 92.25 68 ALA A C 1
ATOM 564 O O . ALA A 1 68 ? -6.176 6.779 18.574 1.00 92.25 68 ALA A O 1
ATOM 565 N N . ILE A 1 69 ? -5.651 6.747 16.388 1.00 92.19 69 ILE A N 1
ATOM 566 C CA . ILE A 1 69 ? -6.856 6.021 15.952 1.00 92.19 69 ILE A CA 1
ATOM 567 C C . ILE A 1 69 ? -6.993 4.698 16.718 1.00 92.19 69 ILE A C 1
ATOM 569 O O . ILE A 1 69 ? -8.050 4.399 17.272 1.00 92.19 69 ILE A O 1
ATOM 573 N N . ARG A 1 70 ? -5.909 3.923 16.856 1.00 89.94 70 ARG A N 1
ATOM 574 C CA . ARG A 1 70 ? -5.924 2.670 17.635 1.00 89.94 70 ARG A CA 1
ATOM 575 C C . ARG A 1 70 ? -6.284 2.888 19.102 1.00 89.94 70 ARG A C 1
ATOM 577 O O . ARG A 1 70 ? -7.030 2.089 19.670 1.00 89.94 70 ARG A O 1
ATOM 584 N N . LYS A 1 71 ? -5.755 3.939 19.733 1.00 91.94 71 LYS A N 1
ATOM 585 C CA . LYS A 1 71 ? -6.075 4.297 21.123 1.00 91.94 71 LYS A CA 1
ATOM 586 C C . LYS A 1 71 ? -7.534 4.736 21.264 1.00 91.94 71 LYS A C 1
ATOM 588 O O . LYS A 1 71 ? -8.186 4.310 22.215 1.00 91.94 71 LYS A O 1
ATOM 593 N N . ILE A 1 72 ? -8.049 5.514 20.314 1.00 94.25 72 ILE A N 1
ATOM 594 C CA . ILE A 1 72 ? -9.449 5.951 20.257 1.00 94.25 72 ILE A CA 1
ATOM 595 C C . ILE A 1 72 ? -10.384 4.739 20.185 1.00 94.25 72 ILE A C 1
ATOM 597 O O . ILE A 1 72 ? -11.297 4.629 21.000 1.00 94.25 72 ILE A O 1
ATOM 601 N N . LEU A 1 73 ? -10.110 3.786 19.290 1.00 93.00 73 LEU A N 1
ATOM 602 C CA . LEU A 1 73 ? -10.910 2.564 19.152 1.00 93.00 73 LEU A CA 1
ATOM 603 C C . LEU A 1 73 ? -10.883 1.707 20.425 1.00 93.00 73 LEU A C 1
ATOM 605 O O . LEU A 1 73 ? -11.930 1.286 20.909 1.00 93.00 73 LEU A O 1
ATOM 609 N N . LYS A 1 74 ? -9.706 1.527 21.043 1.00 92.81 74 LYS A N 1
ATOM 610 C CA . LYS A 1 74 ? -9.592 0.829 22.338 1.00 92.81 74 LYS A CA 1
ATOM 611 C C . LYS A 1 74 ? -10.369 1.534 23.452 1.00 92.81 74 LYS A C 1
ATOM 613 O O . LYS A 1 74 ? -10.965 0.876 24.303 1.00 92.81 74 LYS A O 1
ATOM 618 N N . LYS A 1 75 ? -10.338 2.870 23.486 1.00 94.75 75 LYS A N 1
ATOM 619 C CA . LYS A 1 75 ? -11.074 3.662 24.478 1.00 94.75 75 LYS A CA 1
ATOM 620 C C . LYS A 1 75 ? -12.581 3.559 24.251 1.00 94.75 75 LYS A C 1
ATOM 622 O O . LYS A 1 75 ? -13.300 3.437 25.237 1.00 94.75 75 LYS A O 1
ATOM 627 N N . TYR A 1 76 ? -13.032 3.557 22.997 1.00 94.62 76 TYR A N 1
ATOM 628 C CA . TYR A 1 76 ? -14.435 3.361 22.636 1.00 94.62 76 TYR A CA 1
ATOM 629 C C . TYR A 1 76 ? -14.968 2.042 23.202 1.00 94.62 76 TYR A C 1
ATOM 631 O O . TYR A 1 76 ? -15.939 2.064 23.958 1.00 94.62 76 TYR A O 1
ATOM 639 N N . ASP A 1 77 ? -14.273 0.933 22.933 1.00 94.81 77 ASP A N 1
ATOM 640 C CA . ASP A 1 77 ? -14.646 -0.394 23.437 1.00 94.81 77 ASP A CA 1
ATOM 641 C C . ASP A 1 77 ? -14.657 -0.447 24.965 1.00 94.81 77 ASP A C 1
ATOM 643 O O . ASP A 1 77 ? -15.595 -0.964 25.569 1.00 94.81 77 ASP A O 1
ATOM 647 N N . LYS A 1 78 ? -13.653 0.161 25.610 1.00 95.12 78 LYS A N 1
ATOM 648 C CA . LYS A 1 78 ? -13.580 0.223 27.075 1.00 95.12 78 LYS A CA 1
ATOM 649 C C . LYS A 1 78 ? -14.741 1.007 27.697 1.00 95.12 78 LYS A C 1
ATOM 651 O O . LYS A 1 78 ? -15.191 0.640 28.774 1.00 95.12 78 LYS A O 1
ATOM 656 N N . VAL A 1 79 ? -15.183 2.097 27.069 1.00 95.00 79 VAL A N 1
ATOM 657 C CA . VAL A 1 79 ? -16.268 2.950 27.589 1.00 95.00 79 VAL A CA 1
ATOM 658 C C . VAL A 1 79 ? -17.639 2.316 27.364 1.00 95.00 79 VAL A C 1
ATOM 660 O O . VAL A 1 79 ? -18.490 2.408 28.240 1.00 95.00 79 VAL A O 1
ATOM 663 N N . HIS A 1 80 ? -17.846 1.659 26.223 1.00 92.56 80 HIS A N 1
ATOM 664 C CA . HIS A 1 80 ? -19.150 1.102 25.849 1.00 92.56 80 HIS A CA 1
ATOM 665 C C . HIS A 1 80 ? -19.304 -0.384 26.204 1.00 92.56 80 HIS A C 1
ATOM 667 O O . HIS A 1 80 ? -20.358 -0.956 25.950 1.00 92.56 80 HIS A O 1
ATOM 673 N N . GLY A 1 81 ? -18.265 -1.027 26.753 1.00 91.62 81 GLY A N 1
ATOM 674 C CA . GLY A 1 81 ? -18.267 -2.471 27.014 1.00 91.62 81 GLY A CA 1
ATOM 675 C C . GLY A 1 81 ? -18.464 -3.307 25.743 1.00 91.62 81 GLY A C 1
ATOM 676 O O . GLY A 1 81 ? -19.010 -4.404 25.806 1.00 91.62 81 GLY A O 1
ATOM 677 N N . SER A 1 82 ? -18.070 -2.770 24.584 1.00 93.12 82 SER A N 1
ATOM 678 C CA . SER A 1 82 ? -18.360 -3.328 23.261 1.00 93.12 82 SER A CA 1
ATOM 679 C C . SER A 1 82 ? -17.115 -3.897 22.584 1.00 93.12 82 SER A C 1
ATOM 681 O O . SER A 1 82 ? -15.992 -3.717 23.050 1.00 93.12 82 SER A O 1
ATOM 683 N N . VAL A 1 83 ? -17.316 -4.550 21.437 1.00 93.00 83 VAL A N 1
ATOM 684 C CA . VAL A 1 83 ? -16.231 -4.994 20.541 1.00 93.00 83 VAL A CA 1
ATOM 685 C C . VAL A 1 83 ? -16.203 -4.246 19.205 1.00 93.00 83 VAL A C 1
ATOM 687 O O . VAL A 1 83 ? -15.331 -4.497 18.376 1.00 93.00 83 VAL A O 1
ATOM 690 N N . SER A 1 84 ? -17.113 -3.288 19.018 1.00 91.69 84 SER A N 1
ATOM 691 C CA . SER A 1 84 ? -17.315 -2.550 17.770 1.00 91.69 84 SER A CA 1
ATOM 692 C C . SER A 1 84 ? -16.071 -1.794 17.295 1.00 91.69 84 SER A C 1
ATOM 694 O O . SER A 1 84 ? -15.864 -1.645 16.095 1.00 91.69 84 SER A O 1
ATOM 696 N N . GLY A 1 85 ? -15.226 -1.309 18.210 1.00 90.31 85 GLY A N 1
ATOM 697 C CA . GLY A 1 85 ? -13.960 -0.653 17.885 1.00 90.31 85 GLY A CA 1
ATOM 698 C C . GLY A 1 85 ? -12.932 -1.618 17.294 1.00 90.31 85 GLY A C 1
ATOM 699 O O . GLY A 1 85 ? -12.216 -1.255 16.355 1.00 90.31 85 GLY A O 1
ATOM 700 N N . ARG A 1 86 ? -12.882 -2.862 17.787 1.00 89.62 86 ARG A N 1
ATOM 701 C CA . ARG A 1 86 ? -12.091 -3.941 17.174 1.00 89.62 86 ARG A CA 1
ATOM 702 C C . ARG A 1 86 ? -12.633 -4.325 15.803 1.00 89.62 86 ARG A C 1
ATOM 704 O O . ARG A 1 86 ? -11.843 -4.365 14.864 1.00 89.62 86 ARG A O 1
ATOM 711 N N . ASP A 1 87 ? -13.942 -4.517 15.674 1.00 91.19 87 ASP A N 1
ATOM 712 C CA . ASP A 1 87 ? -14.569 -4.889 14.399 1.00 91.19 87 ASP A CA 1
ATOM 713 C C . ASP A 1 87 ? -14.350 -3.807 13.336 1.00 91.19 87 ASP A C 1
ATOM 715 O O . ASP A 1 87 ? -13.991 -4.102 12.196 1.00 91.19 87 ASP A O 1
ATOM 719 N N . PHE A 1 88 ? -14.466 -2.535 13.726 1.00 90.50 88 PHE A N 1
ATOM 720 C CA . PHE A 1 88 ? -14.156 -1.403 12.859 1.00 90.50 88 PHE A CA 1
ATOM 721 C C . PHE A 1 88 ? -12.690 -1.403 12.411 1.00 90.50 88 PHE A C 1
ATOM 723 O O . PHE A 1 88 ? -12.400 -1.166 11.241 1.00 90.50 88 PHE A O 1
ATOM 730 N N . ARG A 1 89 ? -11.746 -1.709 13.309 1.00 87.75 89 ARG A N 1
ATOM 731 C CA . ARG A 1 89 ? -10.330 -1.817 12.938 1.00 87.75 89 ARG A CA 1
ATOM 732 C C . ARG A 1 89 ? -10.088 -2.951 11.945 1.00 87.75 89 ARG A C 1
ATOM 734 O O . ARG A 1 89 ? -9.372 -2.746 10.971 1.00 87.75 89 ARG A O 1
ATOM 741 N N . SER A 1 90 ? -10.675 -4.123 12.180 1.00 87.19 90 SER A N 1
ATOM 742 C CA . SER A 1 90 ? -10.594 -5.247 11.244 1.00 87.19 90 SER A CA 1
ATOM 743 C C . SER A 1 90 ? -11.185 -4.874 9.885 1.00 87.19 90 SER A C 1
ATOM 745 O O . SER A 1 90 ? -10.571 -5.157 8.861 1.00 87.19 90 SER A O 1
ATOM 747 N N . LYS A 1 91 ? -12.303 -4.139 9.872 1.00 88.12 91 LYS A N 1
ATOM 748 C CA . LYS A 1 91 ? -12.899 -3.594 8.650 1.00 88.12 91 LYS A CA 1
ATOM 749 C C . LYS A 1 91 ? -11.939 -2.659 7.900 1.00 88.12 91 LYS A C 1
ATOM 751 O O . LYS A 1 91 ? -11.757 -2.826 6.698 1.00 88.12 91 LYS A O 1
ATOM 756 N N . MET A 1 92 ? -11.266 -1.735 8.594 1.00 83.38 92 MET A N 1
ATOM 757 C CA . MET A 1 92 ? -10.273 -0.849 7.963 1.00 83.38 92 MET A CA 1
ATOM 758 C C . MET A 1 92 ? -9.116 -1.620 7.311 1.00 83.38 92 MET A C 1
ATOM 760 O O . MET A 1 92 ? -8.598 -1.208 6.275 1.00 83.38 92 MET A O 1
ATOM 764 N N . GLN A 1 93 ? -8.712 -2.745 7.903 1.00 81.00 93 GLN A N 1
ATOM 765 C CA . GLN A 1 93 ? -7.664 -3.604 7.348 1.00 81.00 93 GLN A CA 1
ATOM 766 C C . GLN A 1 93 ? -8.135 -4.334 6.091 1.00 81.00 93 GLN A C 1
ATOM 768 O O 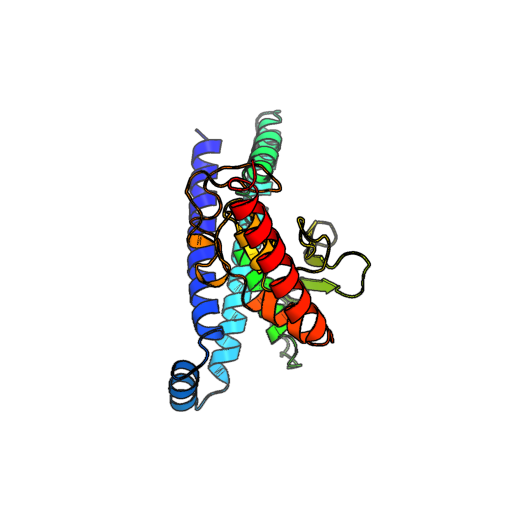. GLN A 1 93 ? -7.418 -4.367 5.096 1.00 81.00 93 GLN A O 1
ATOM 773 N N . THR A 1 94 ? -9.354 -4.877 6.109 1.00 79.88 94 THR A N 1
ATOM 774 C CA . THR A 1 94 ? -9.927 -5.568 4.945 1.00 79.88 94 THR A CA 1
ATOM 775 C C . THR A 1 94 ? -10.245 -4.627 3.789 1.00 79.88 94 THR A C 1
ATOM 777 O O . THR A 1 94 ? -10.165 -5.033 2.638 1.00 79.88 94 THR A O 1
ATOM 780 N N . GLU A 1 95 ? -10.593 -3.374 4.086 1.00 79.44 95 GLU A N 1
ATOM 781 C CA . GLU A 1 95 ? -10.862 -2.341 3.079 1.00 79.44 95 GLU A CA 1
ATOM 782 C C . GLU A 1 95 ? -9.586 -1.612 2.628 1.00 79.44 95 GLU A C 1
ATOM 784 O O . GLU A 1 95 ? -9.667 -0.664 1.854 1.00 79.44 95 GLU A O 1
ATOM 789 N N . HIS A 1 96 ? -8.407 -2.027 3.108 1.00 71.81 96 HIS A N 1
ATOM 790 C CA . HIS A 1 96 ? -7.117 -1.410 2.781 1.00 71.81 96 HIS A CA 1
ATOM 791 C C . HIS A 1 96 ? -7.059 0.104 3.071 1.00 71.81 96 HIS A C 1
ATOM 793 O O . HIS A 1 96 ? -6.319 0.850 2.433 1.00 71.81 96 HIS A O 1
ATOM 799 N N . THR A 1 97 ? -7.825 0.563 4.065 1.00 76.00 97 THR A N 1
ATOM 800 C CA . THR A 1 97 ? -7.874 1.965 4.513 1.00 76.00 97 THR A CA 1
ATOM 801 C C . THR A 1 97 ? -7.011 2.221 5.751 1.00 76.00 97 THR A C 1
ATOM 803 O O . THR A 1 97 ? -6.948 3.346 6.252 1.00 76.00 97 THR A O 1
ATOM 806 N N . GLU A 1 98 ? -6.314 1.201 6.265 1.00 81.56 98 GLU A N 1
ATOM 807 C CA . GLU A 1 98 ? -5.369 1.369 7.367 1.00 81.56 98 GLU A CA 1
ATOM 808 C C . GLU A 1 98 ? -4.153 2.209 6.932 1.00 81.56 98 GLU A C 1
ATOM 810 O O . GLU A 1 98 ? -3.413 1.847 6.020 1.00 81.56 98 GLU A O 1
ATOM 815 N N . LEU A 1 99 ? -3.901 3.315 7.647 1.00 85.00 99 LEU A N 1
ATOM 816 C CA . LEU A 1 99 ? -2.826 4.276 7.348 1.00 85.00 99 LEU A CA 1
ATOM 817 C C . LEU A 1 99 ? -1.441 3.629 7.193 1.00 85.00 99 LEU A C 1
ATOM 819 O O . LEU A 1 99 ? -0.659 4.028 6.333 1.00 85.00 99 LEU A O 1
ATOM 823 N N . LEU A 1 100 ? -1.148 2.620 8.018 1.00 83.75 100 LEU A N 1
ATOM 824 C CA . LEU A 1 100 ? 0.144 1.931 8.033 1.00 83.75 100 LEU A CA 1
ATOM 825 C C . LEU A 1 100 ? 0.280 0.870 6.936 1.00 83.75 100 LEU A C 1
ATOM 827 O O . LEU A 1 100 ? 1.335 0.277 6.815 1.00 83.75 100 LEU A O 1
ATOM 831 N N . GLN A 1 101 ? -0.754 0.617 6.137 1.00 83.38 101 GLN A N 1
ATOM 832 C CA . GLN A 1 101 ? -0.669 -0.247 4.954 1.00 83.38 101 GLN A CA 1
ATOM 833 C C . GLN A 1 101 ? -0.713 0.561 3.651 1.00 83.38 101 GLN A C 1
ATOM 835 O O . GLN A 1 101 ? -0.813 -0.005 2.565 1.00 83.38 101 GLN A O 1
ATOM 840 N N . SER A 1 102 ? -0.624 1.891 3.749 1.00 88.00 102 SER A N 1
ATOM 841 C CA . SER A 1 102 ? -0.623 2.770 2.586 1.00 88.00 102 SER A CA 1
ATOM 842 C C . SER A 1 102 ? 0.584 2.487 1.683 1.00 88.00 102 SER A C 1
ATOM 844 O O . SER A 1 102 ? 1.719 2.492 2.170 1.00 88.00 102 SER A O 1
ATOM 846 N N . PRO A 1 103 ? 0.389 2.345 0.358 1.00 90.50 103 PRO A N 1
ATOM 847 C CA . PRO A 1 103 ? 1.493 2.258 -0.594 1.00 90.50 103 PRO A CA 1
ATOM 848 C C . PRO A 1 103 ? 2.498 3.406 -0.458 1.00 90.50 103 PRO A C 1
ATOM 850 O O . PRO A 1 103 ? 3.702 3.199 -0.560 1.00 90.50 103 PRO A O 1
ATOM 853 N N . TRP A 1 104 ? 2.032 4.614 -0.142 1.00 91.88 104 TRP A N 1
ATOM 854 C CA . TRP A 1 104 ? 2.909 5.772 0.032 1.00 91.88 104 TRP A CA 1
ATOM 855 C C . TRP A 1 104 ? 3.860 5.632 1.223 1.00 91.88 104 TRP A C 1
ATOM 857 O O . TRP A 1 104 ? 4.967 6.156 1.175 1.00 91.88 104 TRP A O 1
ATOM 867 N N . LEU A 1 105 ? 3.476 4.889 2.265 1.00 91.06 105 LEU A N 1
ATOM 868 C CA . LEU A 1 105 ? 4.371 4.596 3.384 1.00 91.06 105 LEU A CA 1
ATOM 869 C C . LEU A 1 105 ? 5.479 3.619 2.979 1.00 91.06 105 LEU A C 1
ATOM 871 O O . LEU A 1 105 ? 6.613 3.774 3.418 1.00 91.06 105 LEU A O 1
ATOM 875 N N . ILE A 1 106 ? 5.167 2.652 2.113 1.00 90.69 106 ILE A N 1
ATOM 876 C CA . ILE A 1 106 ? 6.152 1.705 1.576 1.00 90.69 106 ILE A CA 1
ATOM 877 C C . ILE A 1 106 ? 7.162 2.441 0.685 1.00 90.69 106 ILE A C 1
ATOM 879 O O . ILE A 1 106 ? 8.364 2.231 0.824 1.00 90.69 106 ILE A O 1
ATOM 883 N N . GLU A 1 107 ? 6.699 3.344 -0.187 1.00 91.12 107 GLU A N 1
ATOM 884 C CA . GLU A 1 107 ? 7.597 4.203 -0.975 1.00 91.12 107 GLU A CA 1
ATOM 885 C C . GLU A 1 107 ? 8.466 5.096 -0.086 1.00 91.12 107 GLU A C 1
ATOM 887 O O . GLU A 1 107 ? 9.667 5.201 -0.313 1.00 91.12 107 GLU A O 1
ATOM 892 N N . LEU A 1 108 ? 7.884 5.716 0.944 1.00 89.50 108 LEU A N 1
ATOM 893 C CA . LEU A 1 108 ? 8.626 6.583 1.856 1.00 89.50 108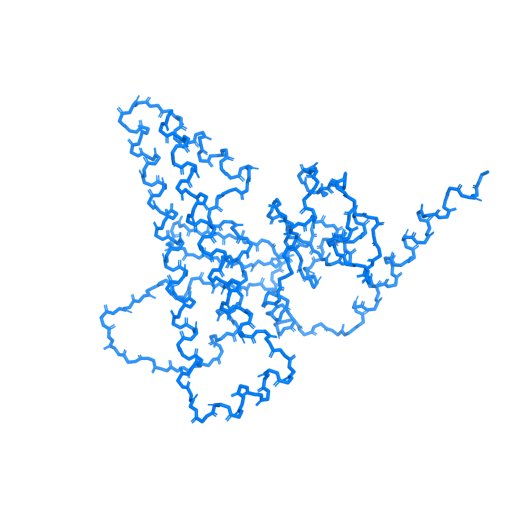 LEU A CA 1
ATOM 894 C C . LEU A 1 108 ? 9.666 5.802 2.678 1.00 89.50 108 LEU A C 1
ATOM 896 O O . LEU A 1 108 ? 10.770 6.294 2.900 1.00 89.50 108 LEU A O 1
ATOM 900 N N . GLY A 1 109 ? 9.344 4.571 3.084 1.00 88.12 109 GLY A N 1
ATOM 901 C CA . GLY A 1 109 ? 10.295 3.652 3.708 1.00 88.12 109 GLY A CA 1
ATOM 902 C C . GLY A 1 109 ? 11.419 3.240 2.754 1.00 88.12 109 GLY A C 1
ATOM 903 O O . GLY A 1 109 ? 12.579 3.172 3.156 1.00 88.12 109 GLY A O 1
ATOM 904 N N . ALA A 1 110 ? 11.111 3.024 1.472 1.00 87.56 110 ALA A N 1
ATOM 905 C CA . ALA A 1 110 ? 12.126 2.745 0.461 1.00 87.56 110 ALA A CA 1
ATOM 906 C C . ALA A 1 110 ? 13.044 3.949 0.201 1.00 87.56 110 ALA A C 1
ATOM 908 O O . ALA A 1 110 ? 14.259 3.776 0.153 1.00 87.56 110 ALA A O 1
ATOM 909 N N . PHE A 1 111 ? 12.477 5.155 0.100 1.00 85.81 111 PHE A N 1
ATOM 910 C CA . PHE A 1 111 ? 13.215 6.417 -0.010 1.00 85.81 111 PHE A CA 1
ATOM 911 C C . PHE A 1 111 ? 14.212 6.571 1.140 1.00 85.81 111 PHE A C 1
ATOM 913 O O . PHE A 1 111 ? 15.402 6.773 0.922 1.00 85.81 111 PHE A O 1
ATOM 920 N N . HIS A 1 112 ? 13.733 6.386 2.368 1.00 82.50 112 HIS A N 1
ATOM 921 C CA . HIS A 1 112 ? 14.549 6.447 3.573 1.00 82.50 112 HIS A CA 1
ATOM 922 C C . HIS A 1 112 ? 15.726 5.463 3.520 1.00 82.50 112 HIS A C 1
ATOM 924 O O . HIS A 1 112 ? 16.878 5.853 3.686 1.00 82.50 112 HIS A O 1
ATOM 930 N N . LEU A 1 113 ? 15.453 4.197 3.193 1.00 82.31 113 LEU A N 1
ATOM 931 C CA . LEU A 1 113 ? 16.475 3.156 3.061 1.00 82.31 113 LEU A CA 1
ATOM 932 C C . LEU A 1 113 ? 17.475 3.393 1.918 1.00 82.31 113 LEU A C 1
ATOM 934 O O . LEU A 1 113 ? 18.570 2.824 1.954 1.00 82.31 113 LEU A O 1
ATOM 938 N N . ASN A 1 114 ? 17.094 4.168 0.899 1.00 79.31 114 ASN A N 1
ATOM 939 C CA . ASN A 1 114 ? 17.979 4.605 -0.180 1.00 79.31 114 ASN A CA 1
ATOM 940 C C . ASN A 1 114 ? 18.855 5.797 0.252 1.00 79.31 114 ASN A C 1
ATOM 942 O O . ASN A 1 114 ? 19.977 5.920 -0.233 1.00 79.31 114 ASN A O 1
ATOM 946 N N . CYS A 1 115 ? 18.369 6.662 1.150 1.00 71.75 115 CYS A N 1
ATOM 947 C CA . CYS A 1 115 ? 19.099 7.831 1.652 1.00 71.75 115 CYS A CA 1
ATOM 948 C C . CYS A 1 115 ? 20.051 7.513 2.818 1.00 71.75 115 CYS A C 1
ATOM 950 O O . CYS A 1 115 ? 21.097 8.146 2.924 1.00 71.75 115 CYS A O 1
ATOM 952 N N . ASP A 1 116 ? 19.741 6.519 3.654 1.00 62.97 116 ASP A N 1
ATOM 953 C CA . ASP A 1 116 ? 20.536 6.151 4.842 1.00 62.97 116 ASP A CA 1
ATOM 954 C C . ASP A 1 116 ? 21.950 5.614 4.544 1.00 62.97 116 ASP A C 1
ATOM 956 O O . ASP A 1 116 ? 22.722 5.363 5.466 1.00 62.97 116 ASP A O 1
ATOM 960 N N . SER A 1 117 ? 22.330 5.418 3.277 1.00 50.50 117 SER A N 1
ATOM 961 C CA . SER A 1 117 ? 23.680 4.960 2.913 1.00 50.50 117 SER A CA 1
ATOM 962 C C . SER A 1 117 ? 24.784 6.010 3.108 1.00 50.50 117 SER A C 1
ATOM 964 O O . SER A 1 117 ? 25.953 5.696 2.890 1.00 50.50 117 SER A O 1
ATOM 966 N N . SER A 1 118 ? 24.446 7.247 3.484 1.00 43.28 118 SER A N 1
ATOM 967 C CA . SER A 1 118 ? 25.422 8.256 3.900 1.00 43.28 118 SER A CA 1
ATOM 968 C C . SER A 1 118 ? 25.512 8.290 5.425 1.00 43.28 118 SER A C 1
ATOM 970 O O . SER A 1 118 ? 24.667 8.896 6.082 1.00 43.28 118 SER A O 1
ATOM 972 N N . GLU A 1 119 ? 26.536 7.645 5.984 1.00 41.00 119 GLU A N 1
A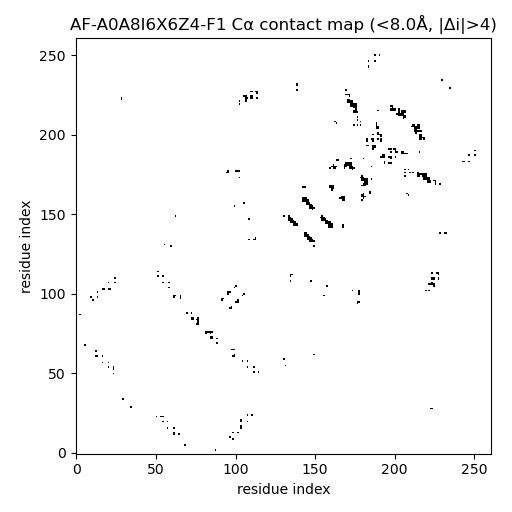TOM 973 C CA . GLU A 1 119 ? 26.961 7.857 7.369 1.00 41.00 119 GLU A CA 1
ATOM 974 C C . GLU A 1 119 ? 27.270 9.347 7.563 1.00 41.00 119 GLU A C 1
ATOM 976 O O . GLU A 1 119 ? 28.297 9.852 7.112 1.00 41.00 119 GLU A O 1
ATOM 981 N N . ILE A 1 120 ? 26.351 10.073 8.192 1.00 43.12 120 ILE A N 1
ATOM 982 C CA . ILE A 1 120 ? 26.635 11.382 8.766 1.00 43.12 120 ILE A CA 1
ATOM 983 C C . ILE A 1 120 ? 26.326 11.243 10.250 1.00 43.12 120 ILE A C 1
ATOM 985 O O . ILE A 1 120 ? 25.177 11.029 10.641 1.00 43.12 120 ILE A O 1
ATOM 989 N N . ASP A 1 121 ? 27.382 11.304 11.058 1.00 41.44 121 ASP A N 1
ATOM 990 C CA . ASP A 1 121 ? 27.301 11.442 12.507 1.00 41.44 121 ASP A CA 1
ATOM 991 C C . ASP A 1 121 ? 26.500 12.711 12.839 1.00 41.44 121 ASP A C 1
ATOM 993 O O . ASP A 1 121 ? 26.980 13.832 12.673 1.00 41.44 121 ASP A O 1
ATOM 997 N N . GLU A 1 122 ? 25.254 12.541 13.280 1.00 43.56 122 GLU A N 1
ATOM 998 C CA . GLU A 1 122 ? 24.399 13.651 13.707 1.00 43.56 122 GLU A CA 1
ATOM 999 C C . GLU A 1 122 ? 24.676 14.021 15.181 1.00 43.56 122 GLU A C 1
ATOM 1001 O O . GLU A 1 122 ? 24.763 13.137 16.046 1.00 43.56 122 GLU A O 1
ATOM 1006 N N . PRO A 1 123 ? 24.801 15.324 15.503 1.00 37.72 123 PRO A N 1
ATOM 1007 C CA . PRO A 1 123 ? 25.175 15.804 16.824 1.00 37.72 123 PRO A CA 1
ATOM 1008 C C . PRO A 1 123 ? 24.037 15.656 17.842 1.00 37.72 123 PRO A C 1
ATOM 1010 O O . PRO A 1 123 ? 22.848 15.740 17.536 1.00 37.72 123 PRO A O 1
ATOM 1013 N N . ALA A 1 124 ? 24.426 15.446 19.099 1.00 39.22 124 ALA A N 1
ATOM 1014 C CA . ALA A 1 124 ? 23.541 15.196 20.230 1.00 39.22 124 ALA A CA 1
ATOM 1015 C C . ALA A 1 124 ? 22.561 16.362 20.490 1.00 39.22 124 ALA A C 1
ATOM 1017 O O . ALA A 1 124 ? 22.902 17.346 21.143 1.00 39.22 124 ALA A O 1
ATOM 1018 N N . GLY A 1 125 ? 21.320 16.219 20.018 1.00 34.28 125 GLY A N 1
ATOM 1019 C CA . GLY A 1 125 ? 20.211 17.143 20.261 1.00 34.28 125 GLY A CA 1
ATOM 1020 C C . GLY A 1 125 ? 18.931 16.413 20.676 1.00 34.28 125 GLY A C 1
ATOM 1021 O O . GLY A 1 125 ? 18.660 15.298 20.243 1.00 34.28 125 GLY A O 1
ATOM 1022 N N . PHE A 1 126 ? 18.141 17.066 21.528 1.00 35.41 126 PHE A N 1
ATOM 1023 C CA . PHE A 1 126 ? 16.989 16.606 22.328 1.00 35.41 126 PHE A CA 1
ATOM 1024 C C . PHE A 1 126 ? 15.845 15.848 21.597 1.00 35.41 126 PHE A C 1
ATOM 1026 O O . PHE A 1 126 ? 14.937 15.341 22.252 1.00 35.41 126 PHE A O 1
ATOM 1033 N N . PHE A 1 127 ? 15.898 15.690 20.269 1.00 37.12 127 PHE A N 1
ATOM 1034 C CA . PHE A 1 127 ? 15.015 14.823 19.478 1.00 37.12 127 PHE A CA 1
ATOM 1035 C C . PHE A 1 127 ? 15.770 13.575 18.997 1.00 37.12 127 PHE A C 1
ATOM 1037 O O . PHE A 1 127 ? 15.984 13.387 17.799 1.00 37.12 127 PHE A O 1
ATOM 1044 N N . LYS A 1 128 ? 16.154 12.679 19.916 1.00 40.56 128 LYS A N 1
ATOM 1045 C CA . LYS A 1 128 ? 16.441 11.282 19.546 1.00 40.56 128 LYS A CA 1
ATOM 1046 C C . LYS A 1 128 ? 15.136 10.659 19.039 1.00 40.56 128 LYS A C 1
ATOM 1048 O O . LYS A 1 128 ? 14.399 10.033 19.792 1.00 40.56 128 LYS A O 1
ATOM 1053 N N . ASN A 1 129 ? 14.813 10.872 17.766 1.00 43.94 129 ASN A N 1
ATOM 1054 C CA . ASN A 1 129 ? 13.719 10.183 17.099 1.00 43.94 129 ASN A CA 1
ATOM 1055 C C . ASN A 1 129 ? 14.148 8.727 16.886 1.00 43.94 129 ASN A C 1
ATOM 1057 O O . ASN A 1 129 ? 14.619 8.360 15.813 1.00 43.94 129 ASN A O 1
ATOM 1061 N N . GLU A 1 130 ? 13.957 7.891 17.909 1.00 45.28 130 GLU A N 1
ATOM 1062 C CA . GLU A 1 130 ? 14.107 6.426 17.857 1.00 45.28 130 GLU A CA 1
ATOM 1063 C C . GLU A 1 130 ? 13.317 5.783 16.706 1.00 45.28 130 GLU A C 1
ATOM 1065 O O . GLU A 1 130 ? 13.591 4.647 16.338 1.00 45.28 130 GLU A O 1
ATOM 1070 N N . PHE A 1 131 ? 12.396 6.519 16.072 1.00 49.03 131 PHE A N 1
ATOM 1071 C CA . PHE A 1 131 ? 11.641 6.039 14.925 1.00 49.03 131 PHE A CA 1
ATOM 1072 C C . PHE A 1 131 ? 12.432 5.943 13.604 1.00 49.03 131 PHE A C 1
ATOM 1074 O O . PHE A 1 131 ? 11.926 5.393 12.627 1.00 49.03 131 PHE A O 1
ATOM 1081 N N . PHE A 1 132 ? 13.659 6.475 13.558 1.00 44.72 132 PHE A N 1
ATOM 1082 C CA . PHE A 1 132 ? 14.481 6.540 12.341 1.00 44.72 132 PHE A CA 1
ATOM 1083 C C . PHE A 1 132 ? 15.158 5.224 11.958 1.00 44.72 132 PHE A C 1
ATOM 1085 O O . PHE A 1 132 ? 15.445 4.995 10.794 1.00 44.72 132 PHE A O 1
ATOM 1092 N N . LYS A 1 133 ? 15.355 4.301 12.902 1.00 56.88 133 LYS A N 1
ATOM 1093 C CA . LYS A 1 133 ? 15.932 2.973 12.615 1.00 56.88 133 LYS A CA 1
ATOM 1094 C C . LYS A 1 133 ? 14.872 1.888 12.422 1.00 56.88 133 LYS A C 1
ATOM 1096 O O . LYS A 1 133 ? 15.134 0.710 12.644 1.00 56.88 133 LYS A O 1
ATOM 1101 N N . ASN A 1 134 ? 13.664 2.286 12.034 1.00 69.12 134 ASN A N 1
ATOM 1102 C CA . ASN A 1 134 ? 12.517 1.388 12.039 1.00 69.12 134 ASN A CA 1
ATOM 1103 C C . ASN A 1 134 ? 12.306 0.633 10.739 1.00 69.12 134 ASN A C 1
ATOM 1105 O O . ASN A 1 134 ? 11.596 -0.370 10.752 1.00 69.12 134 ASN A O 1
ATOM 1109 N N . PHE A 1 135 ? 12.864 1.119 9.631 1.00 79.75 135 PHE A N 1
ATOM 1110 C CA . PHE A 1 135 ? 12.773 0.418 8.363 1.00 79.75 135 PHE A CA 1
ATOM 1111 C C . PHE A 1 135 ? 13.973 -0.501 8.187 1.00 79.75 135 PHE A C 1
ATOM 1113 O O . PHE A 1 135 ? 15.124 -0.094 8.317 1.00 79.75 135 PHE A O 1
ATOM 1120 N N . SER A 1 136 ? 13.697 -1.749 7.851 1.00 83.38 136 SER A N 1
ATOM 1121 C CA . SER A 1 136 ? 14.690 -2.699 7.377 1.00 83.38 136 SER A CA 1
ATOM 1122 C C . SER A 1 136 ? 14.147 -3.396 6.138 1.00 83.38 136 SER A C 1
ATOM 1124 O O . SER A 1 136 ? 12.944 -3.417 5.879 1.00 83.38 136 SER A O 1
ATOM 1126 N N . CYS A 1 137 ? 15.043 -3.916 5.310 1.00 82.56 137 CYS A N 1
ATOM 1127 C CA . CYS A 1 137 ? 14.649 -4.663 4.127 1.00 82.56 137 CYS A CA 1
ATOM 1128 C C . CYS A 1 137 ? 15.599 -5.840 3.976 1.00 82.56 137 CYS A C 1
ATOM 1130 O O . CYS A 1 137 ? 16.803 -5.645 3.786 1.00 82.56 137 CYS A O 1
ATOM 1132 N N . ASP A 1 138 ? 15.030 -7.032 4.105 1.00 82.44 138 ASP A N 1
ATOM 1133 C CA . ASP A 1 138 ? 15.704 -8.302 3.911 1.00 82.44 138 ASP A CA 1
ATOM 1134 C C . ASP A 1 138 ? 15.281 -8.863 2.551 1.00 82.44 138 ASP A C 1
ATOM 1136 O O . ASP A 1 138 ? 14.104 -9.120 2.292 1.00 82.44 138 ASP A O 1
ATOM 1140 N N . LEU A 1 139 ? 16.258 -8.998 1.657 1.00 76.69 139 LEU A N 1
ATOM 1141 C CA . LEU A 1 139 ? 16.083 -9.552 0.315 1.00 76.69 139 LEU A CA 1
ATOM 1142 C C . LEU A 1 139 ? 16.802 -10.898 0.148 1.00 76.69 139 LEU A C 1
ATOM 1144 O O . LEU A 1 139 ? 16.729 -11.482 -0.934 1.00 76.69 139 LEU A O 1
ATOM 1148 N N . THR A 1 140 ? 17.529 -11.361 1.170 1.00 65.69 140 THR A N 1
ATOM 1149 C CA . THR A 1 140 ? 18.292 -12.618 1.150 1.00 65.69 140 THR A CA 1
ATOM 1150 C C . THR A 1 140 ? 17.500 -13.774 1.754 1.00 65.69 140 THR A C 1
ATOM 1152 O O . THR A 1 140 ? 17.792 -14.930 1.444 1.00 65.69 140 THR A O 1
ATOM 1155 N N . ALA A 1 141 ? 16.478 -13.481 2.561 1.00 62.09 141 ALA A N 1
ATOM 1156 C CA . ALA A 1 141 ? 15.518 -14.465 3.039 1.00 62.09 141 ALA A CA 1
ATOM 1157 C C . ALA A 1 141 ? 14.733 -15.141 1.894 1.00 62.09 141 ALA A C 1
ATOM 1159 O O . ALA A 1 141 ? 14.553 -14.596 0.803 1.00 62.09 141 ALA A O 1
ATOM 1160 N N . THR A 1 142 ? 14.203 -16.338 2.169 1.00 64.38 142 THR A N 1
ATOM 1161 C CA . THR A 1 142 ? 13.338 -17.107 1.250 1.00 64.38 142 THR A CA 1
ATOM 1162 C C . THR A 1 142 ? 12.085 -16.343 0.814 1.00 64.38 142 THR A C 1
ATOM 1164 O O . THR A 1 142 ? 11.510 -16.664 -0.224 1.00 64.38 142 THR A O 1
ATOM 1167 N N . GLN A 1 143 ? 11.683 -15.317 1.570 1.00 73.00 143 GLN A N 1
ATOM 1168 C CA . GLN A 1 143 ? 10.696 -14.325 1.165 1.00 73.00 143 GLN A CA 1
ATOM 1169 C C . GLN A 1 143 ? 11.259 -12.917 1.394 1.00 73.00 143 GLN A C 1
ATOM 1171 O O . GLN A 1 143 ? 11.562 -12.580 2.538 1.00 73.00 143 GLN A O 1
ATOM 1176 N N . PRO A 1 144 ? 11.393 -12.084 0.347 1.00 82.75 144 PRO A N 1
ATOM 1177 C CA . PRO A 1 144 ? 11.849 -10.711 0.504 1.00 82.75 144 PRO A CA 1
ATOM 1178 C C . PRO A 1 144 ? 10.787 -9.881 1.236 1.00 82.75 144 PRO A C 1
ATOM 1180 O O . PRO A 1 144 ? 9.616 -9.876 0.842 1.00 82.75 144 PRO A O 1
ATOM 1183 N N . VAL A 1 145 ? 11.190 -9.170 2.288 1.00 88.69 145 VAL A N 1
ATOM 1184 C CA . VAL A 1 145 ? 10.296 -8.394 3.159 1.00 88.69 145 VAL A CA 1
ATOM 1185 C C . VAL A 1 145 ? 10.923 -7.044 3.487 1.00 88.69 145 VAL A C 1
ATOM 1187 O O . VAL A 1 145 ? 12.107 -6.945 3.808 1.00 88.69 145 VAL A O 1
ATOM 1190 N N . MET A 1 146 ? 10.106 -5.995 3.430 1.00 88.75 146 MET A N 1
ATOM 1191 C CA . MET A 1 146 ? 10.406 -4.716 4.064 1.00 88.75 146 MET A CA 1
ATOM 1192 C C . MET A 1 146 ? 9.662 -4.658 5.394 1.00 88.75 146 MET A C 1
ATOM 1194 O O . MET A 1 146 ? 8.444 -4.806 5.414 1.00 88.75 146 MET A O 1
ATOM 1198 N N . THR A 1 147 ? 10.370 -4.421 6.489 1.00 87.94 147 THR A N 1
ATOM 1199 C CA . THR A 1 147 ? 9.781 -4.335 7.826 1.00 87.94 147 THR A CA 1
ATOM 1200 C C . THR A 1 147 ? 9.824 -2.899 8.320 1.00 87.94 147 THR A C 1
ATOM 1202 O O . THR A 1 147 ? 10.829 -2.216 8.155 1.00 87.94 147 THR A O 1
ATOM 1205 N N . MET A 1 148 ? 8.741 -2.455 8.954 1.00 87.12 148 MET A N 1
ATOM 1206 C CA . MET A 1 148 ? 8.655 -1.207 9.706 1.00 87.12 148 MET A CA 1
ATOM 1207 C C . MET A 1 148 ? 8.326 -1.507 11.172 1.00 87.12 148 MET A C 1
ATOM 1209 O O . MET A 1 148 ? 7.237 -1.994 11.482 1.00 87.12 148 MET A O 1
ATOM 1213 N N . SER A 1 149 ? 9.228 -1.195 12.098 1.00 82.75 149 SER A N 1
ATOM 1214 C CA . SER A 1 149 ? 9.034 -1.413 13.537 1.00 82.75 149 SER A CA 1
ATOM 1215 C C . SER A 1 149 ? 8.659 -0.128 14.265 1.00 82.75 149 SER A C 1
ATOM 1217 O O . SER A 1 149 ? 9.526 0.668 14.544 1.00 82.75 149 SER A O 1
ATOM 1219 N N . ILE A 1 150 ? 7.404 0.094 14.646 1.00 75.25 150 ILE A N 1
ATOM 1220 C CA . ILE A 1 150 ? 7.017 1.296 15.419 1.00 75.25 150 ILE A CA 1
ATOM 1221 C C . ILE A 1 150 ? 7.449 1.184 16.891 1.00 75.25 150 ILE A C 1
ATOM 1223 O O . ILE A 1 150 ? 7.769 2.180 17.532 1.00 75.25 150 ILE A O 1
ATOM 1227 N N . SER A 1 151 ? 7.434 -0.030 17.433 1.00 69.00 151 SER A N 1
ATOM 1228 C CA . SER A 1 151 ? 7.923 -0.376 18.769 1.00 69.00 151 SER A CA 1
ATOM 1229 C C . SER A 1 151 ? 8.361 -1.841 18.775 1.00 69.00 151 SER A C 1
ATOM 1231 O O . SER A 1 151 ? 8.049 -2.583 17.840 1.00 69.00 151 SER A O 1
ATOM 1233 N N 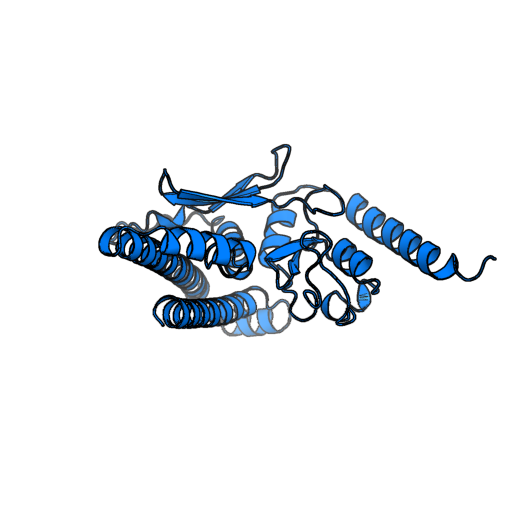. GLU A 1 152 ? 9.002 -2.300 19.854 1.00 64.50 152 GLU A N 1
ATOM 1234 C CA . GLU A 1 152 ? 9.373 -3.717 20.034 1.00 64.50 152 GLU A CA 1
ATOM 1235 C C . GLU A 1 152 ? 8.184 -4.679 19.850 1.00 64.50 152 GLU A C 1
ATOM 1237 O O . GLU A 1 152 ? 8.348 -5.816 19.414 1.00 64.50 152 GLU A O 1
ATOM 1242 N N . THR A 1 153 ? 6.970 -4.194 20.120 1.00 62.75 153 THR A N 1
ATOM 1243 C CA . THR A 1 153 ? 5.712 -4.949 20.066 1.00 62.75 153 THR A CA 1
ATOM 1244 C C . THR A 1 153 ? 4.871 -4.698 18.812 1.00 62.75 153 THR A C 1
ATOM 1246 O O . THR A 1 153 ? 3.875 -5.390 18.606 1.00 62.75 153 THR A O 1
ATOM 1249 N N . MET A 1 154 ? 5.217 -3.714 17.976 1.00 74.69 154 MET A N 1
ATOM 1250 C CA . MET A 1 154 ? 4.394 -3.296 16.837 1.00 74.69 154 MET A CA 1
ATOM 1251 C C . MET A 1 154 ? 5.245 -3.190 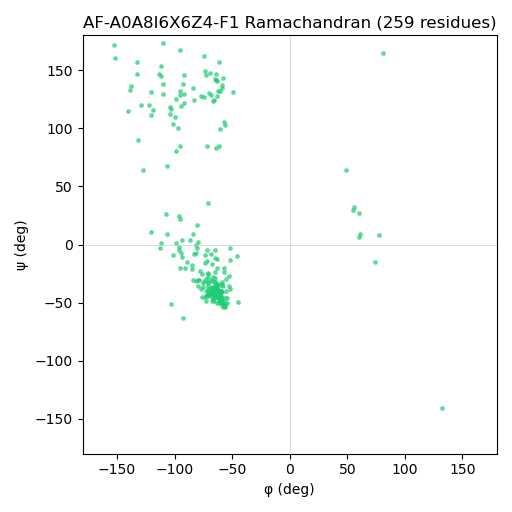15.570 1.00 74.69 154 MET A C 1
ATOM 1253 O O . MET A 1 154 ? 5.788 -2.131 15.259 1.00 74.69 154 MET A O 1
ATOM 1257 N N . LYS A 1 155 ? 5.326 -4.304 14.836 1.00 83.75 155 LYS A N 1
ATOM 1258 C CA . LYS A 1 155 ? 6.036 -4.441 13.556 1.00 83.75 155 LYS A CA 1
ATOM 1259 C C . LYS A 1 155 ? 5.053 -4.648 12.401 1.00 83.75 155 LYS A C 1
ATOM 1261 O O . LYS A 1 155 ? 4.009 -5.271 12.590 1.00 83.75 155 LYS A O 1
ATOM 1266 N N . TYR A 1 156 ? 5.389 -4.106 11.236 1.00 84.81 156 TYR A N 1
ATOM 1267 C CA . TYR A 1 156 ? 4.660 -4.277 9.980 1.00 84.81 156 TYR A CA 1
ATOM 1268 C C . TYR A 1 156 ? 5.597 -4.856 8.949 1.00 84.81 156 TYR A C 1
ATOM 1270 O O . TYR A 1 156 ? 6.589 -4.218 8.610 1.00 84.81 156 TYR A O 1
ATOM 1278 N N . ASP A 1 157 ? 5.240 -6.025 8.443 1.00 87.44 157 ASP A N 1
ATOM 1279 C CA . ASP A 1 157 ? 5.993 -6.707 7.407 1.00 87.44 157 ASP A CA 1
ATOM 1280 C C . ASP A 1 157 ? 5.257 -6.554 6.078 1.00 87.44 157 ASP A C 1
ATOM 1282 O O . ASP A 1 157 ? 4.112 -6.984 5.916 1.00 87.44 157 ASP A O 1
ATOM 1286 N N . TYR A 1 158 ? 5.921 -5.920 5.120 1.00 88.38 158 TYR A N 1
ATOM 1287 C CA . TYR A 1 158 ? 5.455 -5.772 3.752 1.00 88.38 158 TYR A CA 1
ATOM 1288 C C . TYR A 1 158 ? 6.162 -6.811 2.890 1.00 88.38 158 TYR A C 1
ATOM 1290 O O . TYR A 1 158 ? 7.365 -6.714 2.632 1.00 88.38 158 TYR A O 1
ATOM 1298 N N . SER A 1 159 ? 5.414 -7.814 2.429 1.00 89.38 159 SER A N 1
ATOM 1299 C CA . SER A 1 159 ? 5.957 -8.808 1.505 1.00 89.38 159 SER A CA 1
ATOM 1300 C C . SER A 1 159 ? 6.302 -8.152 0.169 1.00 89.38 159 SER A C 1
ATOM 1302 O O . SER A 1 159 ? 5.450 -7.555 -0.490 1.00 89.38 159 SER A O 1
ATOM 1304 N N . LEU A 1 160 ? 7.556 -8.298 -0.249 1.00 89.62 160 LEU A N 1
ATOM 1305 C CA . LEU A 1 160 ? 8.063 -7.857 -1.547 1.00 89.62 160 LEU A CA 1
ATOM 1306 C C . LEU A 1 160 ? 8.043 -9.002 -2.570 1.00 89.62 160 LEU A C 1
ATOM 1308 O O . LEU A 1 160 ? 8.790 -8.982 -3.551 1.00 89.62 160 LEU A O 1
ATOM 1312 N N . THR A 1 161 ? 7.206 -10.014 -2.333 1.00 89.50 161 THR A N 1
ATOM 1313 C CA . THR A 1 161 ? 6.987 -11.148 -3.236 1.00 89.50 161 THR A CA 1
ATOM 1314 C C . THR A 1 161 ? 5.780 -10.872 -4.114 1.00 89.50 161 THR A C 1
ATOM 1316 O O . THR A 1 161 ? 4.721 -10.467 -3.636 1.00 89.50 161 THR A O 1
ATOM 1319 N N . CYS A 1 162 ? 5.911 -11.089 -5.419 1.00 86.88 162 CYS A N 1
ATOM 1320 C CA . CYS A 1 162 ? 4.795 -10.901 -6.324 1.00 86.88 162 CYS A CA 1
ATOM 1321 C C . CYS A 1 162 ? 3.802 -12.057 -6.155 1.00 86.88 162 CYS A C 1
ATOM 1323 O O . CYS A 1 162 ? 4.187 -13.206 -6.361 1.00 86.88 162 CYS A O 1
ATOM 1325 N N . PRO A 1 163 ? 2.508 -11.793 -5.910 1.00 86.62 163 PRO A N 1
ATOM 1326 C CA . PRO A 1 163 ? 1.513 -12.855 -5.742 1.00 86.62 163 PRO A CA 1
ATOM 1327 C C . PRO A 1 163 ? 1.221 -13.637 -7.035 1.00 86.62 163 PRO A C 1
ATOM 1329 O O . PRO A 1 163 ? 0.495 -14.623 -7.005 1.00 86.62 163 PRO A O 1
ATOM 1332 N N . ILE A 1 164 ? 1.750 -13.188 -8.179 1.00 85.19 164 ILE A N 1
ATOM 1333 C CA . ILE A 1 164 ? 1.480 -13.767 -9.502 1.00 85.19 164 ILE A CA 1
ATOM 1334 C C . ILE A 1 164 ? 2.656 -14.623 -9.973 1.00 85.19 164 ILE A C 1
ATOM 1336 O O . ILE A 1 164 ? 2.451 -15.762 -10.380 1.00 85.19 164 ILE A O 1
ATOM 1340 N N . CYS A 1 165 ? 3.884 -14.091 -9.934 1.00 84.31 165 CYS A N 1
ATOM 1341 C CA . CYS A 1 165 ? 5.072 -14.848 -10.337 1.00 84.31 165 CYS A CA 1
ATOM 1342 C C . CYS A 1 165 ? 5.797 -15.533 -9.174 1.00 84.31 165 CYS A C 1
ATOM 1344 O O . CYS A 1 165 ? 6.713 -16.298 -9.433 1.00 84.31 165 CYS A O 1
ATOM 1346 N N . LEU A 1 166 ? 5.400 -15.273 -7.921 1.00 85.25 166 LEU A N 1
ATOM 1347 C CA . LEU A 1 166 ? 5.995 -15.821 -6.690 1.00 85.25 166 LEU A CA 1
ATOM 1348 C C . LEU A 1 166 ? 7.486 -15.492 -6.481 1.00 85.25 166 LEU A C 1
ATOM 1350 O O . LEU A 1 166 ? 8.087 -15.937 -5.510 1.00 85.25 166 LEU A O 1
ATOM 1354 N N . ASP A 1 167 ? 8.055 -14.656 -7.347 1.00 85.81 167 ASP A N 1
ATOM 1355 C CA . ASP A 1 167 ? 9.399 -14.096 -7.229 1.00 85.81 167 ASP A CA 1
ATOM 1356 C C . ASP A 1 167 ? 9.374 -12.708 -6.570 1.00 85.81 167 ASP A C 1
ATOM 1358 O O . ASP A 1 167 ? 8.333 -12.050 -6.483 1.00 85.81 167 ASP A O 1
ATOM 1362 N N . THR A 1 168 ? 10.551 -12.213 -6.172 1.00 85.56 168 THR A N 1
ATOM 1363 C CA . THR A 1 168 ? 10.763 -10.814 -5.768 1.00 85.56 168 THR A CA 1
ATOM 1364 C C . THR A 1 168 ? 10.174 -9.848 -6.795 1.00 85.56 168 THR A C 1
ATOM 1366 O O . THR A 1 168 ? 10.432 -9.974 -7.996 1.00 85.56 168 THR A O 1
ATOM 1369 N N . ILE A 1 169 ? 9.405 -8.863 -6.330 1.00 88.56 169 ILE A N 1
ATOM 1370 C CA . ILE A 1 169 ? 8.706 -7.935 -7.215 1.00 88.56 169 ILE A CA 1
ATOM 1371 C C . ILE A 1 169 ? 9.705 -7.122 -8.042 1.00 88.56 169 ILE A C 1
ATOM 1373 O O . ILE A 1 169 ? 10.604 -6.465 -7.520 1.00 88.56 169 ILE A O 1
ATOM 1377 N N . PHE A 1 170 ? 9.495 -7.121 -9.356 1.00 86.31 170 PHE A N 1
ATOM 1378 C CA . PHE A 1 170 ? 10.246 -6.320 -10.308 1.00 86.31 170 PHE A CA 1
ATOM 1379 C C . PHE A 1 170 ? 9.369 -5.208 -10.883 1.00 86.31 170 PHE A C 1
ATOM 1381 O O . PHE A 1 170 ? 8.270 -5.464 -11.381 1.00 86.31 170 PHE A O 1
ATOM 1388 N N . ASN A 1 171 ? 9.880 -3.976 -10.845 1.00 87.56 171 ASN A N 1
ATOM 1389 C CA . ASN A 1 171 ? 9.147 -2.771 -11.230 1.00 87.56 171 ASN A CA 1
ATOM 1390 C C . ASN A 1 171 ? 7.748 -2.706 -10.557 1.00 87.56 171 ASN A C 1
ATOM 1392 O O . ASN A 1 171 ? 6.732 -2.852 -11.247 1.00 87.56 171 ASN A O 1
ATOM 1396 N N . PRO A 1 172 ? 7.701 -2.611 -9.210 1.00 91.56 172 PRO A N 1
ATOM 1397 C CA . PRO A 1 172 ? 6.482 -2.718 -8.411 1.00 91.56 172 PRO A CA 1
ATOM 1398 C C . PRO A 1 172 ? 5.411 -1.678 -8.752 1.00 91.56 172 PRO A C 1
ATOM 1400 O O . PRO A 1 172 ? 5.685 -0.488 -8.895 1.00 91.56 172 PRO A O 1
ATOM 1403 N N . TYR A 1 173 ? 4.164 -2.140 -8.806 1.00 93.06 173 TYR A N 1
ATOM 1404 C CA . TYR A 1 173 ? 2.960 -1.317 -8.816 1.00 93.06 173 TYR A CA 1
ATOM 1405 C C . TYR A 1 17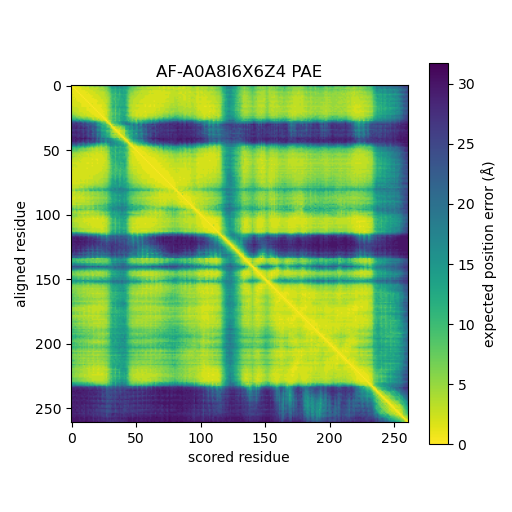3 ? 2.090 -1.681 -7.618 1.00 93.06 173 TYR A C 1
ATOM 1407 O O . TYR A 1 173 ? 1.799 -2.861 -7.401 1.00 93.06 173 TYR A O 1
ATOM 1415 N N . ALA A 1 174 ? 1.646 -0.666 -6.883 1.00 93.38 174 ALA A N 1
ATOM 1416 C CA . ALA A 1 174 ? 0.603 -0.796 -5.881 1.00 93.38 174 ALA A CA 1
ATOM 1417 C C . ALA A 1 174 ? -0.753 -0.510 -6.516 1.00 93.38 174 ALA A C 1
ATOM 1419 O O . ALA A 1 174 ? -0.977 0.561 -7.082 1.00 93.38 174 ALA A O 1
ATOM 1420 N N . LEU A 1 175 ? -1.661 -1.476 -6.440 1.00 92.12 175 LEU A N 1
ATOM 1421 C CA . LEU A 1 175 ? -3.050 -1.271 -6.832 1.00 92.12 175 LEU A CA 1
ATOM 1422 C C . LEU A 1 175 ? -3.768 -0.434 -5.766 1.00 92.12 175 LEU A C 1
ATOM 1424 O O . LEU A 1 175 ? -3.316 -0.348 -4.627 1.00 92.12 175 LEU A O 1
ATOM 1428 N N . SER A 1 176 ? -4.910 0.161 -6.110 1.00 88.81 176 SER A N 1
ATOM 1429 C CA . SER A 1 176 ? -5.689 0.948 -5.132 1.00 88.81 176 SER A CA 1
ATOM 1430 C C . SER A 1 176 ? -6.220 0.119 -3.955 1.00 88.81 176 SER A C 1
ATOM 1432 O O . SER A 1 176 ? -6.430 0.667 -2.883 1.00 88.81 176 SER A O 1
ATOM 1434 N N . CYS A 1 177 ? -6.313 -1.205 -4.111 1.00 88.12 177 CYS A N 1
ATOM 1435 C CA . CYS A 1 177 ? -6.561 -2.159 -3.026 1.00 88.12 177 CYS A CA 1
ATOM 1436 C C . CYS A 1 177 ? -5.298 -2.514 -2.208 1.00 88.12 177 CYS A C 1
ATOM 1438 O O . CYS A 1 177 ? -5.239 -3.575 -1.600 1.00 88.12 177 CYS A O 1
ATOM 1440 N N . GLY A 1 178 ? -4.218 -1.733 -2.284 1.00 86.81 178 GLY A N 1
ATOM 1441 C CA . GLY A 1 178 ? -2.978 -1.945 -1.521 1.00 86.81 178 GLY A CA 1
ATOM 1442 C C . GLY A 1 178 ? -2.078 -3.100 -1.988 1.00 86.81 178 GLY A C 1
ATOM 1443 O O . GLY A 1 178 ? -0.906 -3.145 -1.621 1.00 86.81 178 GLY A O 1
ATOM 1444 N N . HIS A 1 179 ? -2.566 -4.017 -2.827 1.00 90.44 179 HIS A N 1
ATOM 1445 C CA . HIS A 1 179 ? -1.776 -5.160 -3.293 1.00 90.44 179 HIS A CA 1
ATOM 1446 C C . HIS A 1 179 ? -0.648 -4.748 -4.248 1.00 90.44 179 HIS A C 1
ATOM 1448 O O . HIS A 1 179 ? -0.874 -4.057 -5.246 1.00 90.44 179 HIS A O 1
ATOM 1454 N N . LEU A 1 180 ? 0.562 -5.242 -3.969 1.00 91.50 180 LEU A N 1
ATOM 1455 C CA . LEU A 1 180 ? 1.757 -5.017 -4.778 1.00 91.50 180 LEU A CA 1
ATOM 1456 C C . LEU A 1 180 ? 1.944 -6.133 -5.812 1.00 91.50 180 LEU A C 1
ATOM 1458 O O . LEU A 1 180 ? 1.785 -7.318 -5.522 1.00 91.50 180 LEU A O 1
ATOM 1462 N N . SER A 1 181 ? 2.314 -5.771 -7.038 1.00 90.81 181 SER A N 1
ATOM 1463 C CA . SER A 1 181 ? 2.661 -6.736 -8.088 1.00 90.81 181 SER A CA 1
ATOM 1464 C C . SER A 1 181 ? 3.656 -6.154 -9.094 1.00 90.81 181 SER A C 1
ATOM 1466 O O . SER A 1 181 ? 3.826 -4.940 -9.182 1.00 90.81 181 SER A O 1
ATOM 1468 N N . CYS A 1 182 ? 4.348 -7.012 -9.850 1.00 90.62 182 CYS A N 1
ATOM 1469 C CA . CYS A 1 182 ? 5.246 -6.569 -10.920 1.00 90.62 182 CYS A CA 1
ATOM 1470 C C . CYS A 1 182 ? 4.454 -5.882 -12.035 1.00 90.62 182 CYS A C 1
ATOM 1472 O O . CYS A 1 182 ? 3.421 -6.421 -12.432 1.00 90.62 182 CYS A O 1
ATOM 1474 N N . LYS A 1 183 ? 4.988 -4.819 -12.656 1.00 89.19 183 LYS A N 1
ATOM 1475 C CA . LYS A 1 183 ? 4.360 -4.154 -13.820 1.00 89.19 183 LYS A CA 1
ATOM 1476 C C . LYS A 1 183 ? 3.853 -5.148 -14.872 1.00 89.19 183 LYS A C 1
ATOM 1478 O O . LYS A 1 183 ? 2.708 -5.066 -15.306 1.00 89.19 183 LYS A O 1
ATOM 1483 N N . GLY A 1 184 ? 4.697 -6.105 -15.266 1.00 86.12 184 GLY A N 1
ATOM 1484 C CA . GLY A 1 184 ? 4.340 -7.123 -16.259 1.00 86.12 184 GLY A CA 1
ATOM 1485 C C . GLY A 1 184 ? 3.195 -8.031 -15.804 1.00 86.12 184 GLY A C 1
ATOM 1486 O O . GLY A 1 184 ? 2.291 -8.317 -16.584 1.00 86.12 184 GLY A O 1
ATOM 1487 N N . CYS A 1 185 ? 3.188 -8.419 -14.528 1.00 87.94 185 CYS A N 1
ATOM 1488 C CA . CYS A 1 185 ? 2.138 -9.253 -13.952 1.00 87.94 185 CYS A CA 1
ATOM 1489 C C . CYS A 1 185 ? 0.813 -8.487 -13.823 1.00 87.94 185 CYS A C 1
ATOM 1491 O O . CYS A 1 185 ? -0.231 -9.035 -14.164 1.00 87.94 185 CYS A O 1
ATOM 1493 N N . SER A 1 186 ? 0.842 -7.216 -13.406 1.00 88.75 186 SER A N 1
ATOM 1494 C CA . SER A 1 186 ? -0.352 -6.364 -13.348 1.00 88.75 186 SER A CA 1
ATOM 1495 C C . SER A 1 186 ? -0.933 -6.123 -14.745 1.00 88.75 186 SER A C 1
ATOM 1497 O O . SER A 1 186 ? -2.141 -6.233 -14.930 1.00 88.75 186 SER A O 1
ATOM 1499 N N . CYS A 1 187 ? -0.088 -5.842 -15.745 1.00 88.38 187 CYS A N 1
ATOM 1500 C CA . CYS A 1 187 ? -0.522 -5.687 -17.136 1.00 88.38 187 CYS A CA 1
ATOM 1501 C C . CYS A 1 187 ? -1.126 -6.984 -17.695 1.00 88.38 187 CYS A C 1
ATOM 1503 O O . CYS A 1 187 ? -2.198 -6.945 -18.296 1.00 88.38 187 CYS A O 1
ATOM 1505 N N . GLY A 1 188 ? -0.489 -8.133 -17.439 1.00 85.56 188 GLY A N 1
ATOM 1506 C CA . GLY A 1 188 ? -1.017 -9.445 -17.817 1.00 85.56 188 GLY A CA 1
ATOM 1507 C C . GLY A 1 188 ? -2.375 -9.736 -17.174 1.00 85.56 188 GLY A C 1
ATOM 1508 O O . GLY A 1 188 ? -3.313 -10.117 -17.869 1.00 85.56 188 GLY A O 1
ATOM 1509 N N . ALA A 1 189 ? -2.512 -9.469 -15.872 1.00 86.19 189 ALA A N 1
ATOM 1510 C CA . ALA A 1 189 ? -3.764 -9.614 -15.130 1.00 86.19 189 ALA A CA 1
ATOM 1511 C C . ALA A 1 189 ? -4.892 -8.732 -15.685 1.00 86.19 189 ALA A C 1
ATOM 1513 O O . ALA A 1 189 ? -6.038 -9.162 -15.792 1.00 86.19 189 ALA A O 1
ATOM 1514 N N . ALA A 1 190 ? -4.560 -7.500 -16.067 1.00 86.88 190 ALA A N 1
ATOM 1515 C CA . ALA A 1 190 ? -5.494 -6.551 -16.655 1.00 86.88 190 ALA A CA 1
ATOM 1516 C C . ALA A 1 190 ? -5.732 -6.763 -18.163 1.00 86.88 190 ALA A C 1
ATOM 1518 O O . ALA A 1 190 ? -6.521 -6.030 -18.757 1.00 86.88 190 ALA A O 1
ATOM 1519 N N . SER A 1 191 ? -5.081 -7.753 -18.788 1.00 85.19 191 SER A N 1
ATOM 1520 C CA . SER A 1 191 ? -5.139 -8.010 -20.237 1.00 85.19 191 SER A CA 1
ATOM 1521 C C . SER A 1 191 ? -4.736 -6.806 -21.103 1.00 85.19 191 SER A C 1
ATOM 1523 O O . SER A 1 191 ? -5.228 -6.633 -22.221 1.00 85.19 191 SER A O 1
ATOM 1525 N N . VAL A 1 192 ? -3.810 -5.984 -20.602 1.00 86.00 192 VAL A N 1
ATOM 1526 C CA . VAL A 1 192 ? -3.251 -4.824 -21.310 1.00 86.00 192 VAL A CA 1
ATOM 1527 C C . VAL A 1 192 ? -1.791 -5.045 -21.657 1.00 86.00 192 VAL A C 1
ATOM 1529 O O . VAL A 1 192 ? -1.068 -5.790 -20.991 1.00 86.00 192 VAL A O 1
ATOM 1532 N N . TYR A 1 193 ? -1.326 -4.376 -22.706 1.00 83.12 193 TYR A N 1
ATOM 1533 C CA . TYR A 1 193 ? 0.079 -4.457 -23.073 1.00 83.12 193 TYR A CA 1
ATOM 1534 C C . TYR A 1 193 ? 0.952 -3.672 -22.087 1.00 83.12 193 TYR A C 1
ATOM 1536 O O . TYR A 1 193 ? 0.581 -2.600 -21.609 1.00 83.12 193 TYR A O 1
ATOM 1544 N N . ILE A 1 194 ? 2.166 -4.165 -21.832 1.00 82.50 194 ILE A N 1
ATOM 1545 C CA . ILE A 1 194 ? 3.110 -3.542 -20.887 1.00 82.50 194 ILE A CA 1
ATOM 1546 C C . ILE A 1 194 ? 3.444 -2.089 -21.277 1.00 82.50 194 ILE A C 1
ATOM 1548 O O . ILE A 1 194 ? 3.637 -1.247 -20.395 1.00 82.50 194 ILE A O 1
ATOM 1552 N N . PHE A 1 195 ? 3.487 -1.783 -22.580 1.00 79.81 195 PHE A N 1
ATOM 1553 C CA . PHE A 1 195 ? 3.751 -0.430 -23.084 1.00 79.81 195 PHE A CA 1
ATOM 1554 C C . PHE A 1 195 ? 2.571 0.531 -22.875 1.00 79.81 195 PHE A C 1
ATOM 1556 O O . PHE A 1 195 ? 2.799 1.717 -22.672 1.00 79.81 195 PHE A O 1
ATOM 1563 N N . GLN A 1 196 ? 1.328 0.029 -22.865 1.00 83.31 196 GLN A N 1
ATOM 1564 C CA . GLN A 1 196 ? 0.142 0.829 -22.526 1.00 83.31 196 GLN A CA 1
ATOM 1565 C C . GLN A 1 196 ? 0.107 1.165 -21.031 1.00 83.31 196 GLN A C 1
ATOM 1567 O O . GLN A 1 196 ? -0.492 2.157 -20.625 1.00 83.31 196 GLN A O 1
ATOM 1572 N N . GLY A 1 197 ? 0.766 0.346 -20.209 1.00 84.56 197 GLY A N 1
ATOM 1573 C CA . GLY A 1 197 ? 0.870 0.547 -18.772 1.00 84.56 197 GLY A CA 1
ATOM 1574 C C . GLY A 1 197 ? -0.358 0.071 -17.998 1.00 84.56 197 GLY A C 1
ATOM 1575 O O . GLY A 1 197 ? -1.428 -0.187 -18.543 1.00 84.56 197 GLY A O 1
ATOM 1576 N N . VAL A 1 198 ? -0.179 -0.053 -16.683 1.00 88.00 198 VAL A N 1
ATOM 1577 C CA . VAL A 1 198 ? -1.159 -0.660 -15.768 1.00 88.00 198 VAL A CA 1
ATOM 1578 C C . VAL A 1 198 ? -2.462 0.146 -15.695 1.00 88.00 198 VAL A C 1
ATOM 1580 O O . VAL A 1 198 ? -3.539 -0.433 -15.610 1.00 88.00 198 VAL A O 1
ATOM 1583 N N . ARG A 1 199 ? -2.379 1.478 -15.793 1.00 90.25 199 ARG A N 1
ATOM 1584 C CA . ARG A 1 199 ? -3.540 2.384 -15.708 1.00 90.25 199 ARG A CA 1
ATOM 1585 C C . ARG A 1 199 ? -4.463 2.336 -16.928 1.00 90.25 199 ARG A C 1
ATOM 1587 O O . ARG A 1 199 ? -5.589 2.804 -16.841 1.00 90.25 199 ARG A O 1
ATOM 1594 N N . SER A 1 200 ? -4.014 1.743 -18.034 1.00 88.81 200 SER A N 1
ATOM 1595 C CA . SER A 1 200 ? -4.827 1.544 -19.244 1.00 88.81 200 SER A CA 1
ATOM 1596 C C . SER A 1 200 ? -5.780 0.346 -19.133 1.00 88.81 200 SER A C 1
ATOM 1598 O O . SER A 1 200 ? -6.468 0.007 -20.094 1.00 88.81 200 SER A O 1
ATOM 1600 N N . ALA A 1 201 ? -5.798 -0.329 -17.980 1.00 89.69 201 ALA A N 1
ATOM 1601 C CA . ALA A 1 201 ? -6.685 -1.446 -17.695 1.00 89.69 201 ALA A CA 1
ATOM 1602 C C . ALA A 1 201 ? -8.170 -1.061 -17.830 1.00 89.69 201 ALA A C 1
ATOM 1604 O O . ALA A 1 201 ? -8.566 0.033 -17.420 1.00 89.69 201 ALA A O 1
ATOM 1605 N N . PRO A 1 202 ? -9.025 -1.971 -18.330 1.00 89.00 202 PRO A N 1
ATOM 1606 C CA . PRO A 1 202 ? -10.457 -1.723 -18.367 1.00 89.00 202 PRO A CA 1
ATOM 1607 C C . PRO A 1 202 ? -11.013 -1.600 -16.935 1.00 89.00 202 PRO A C 1
ATOM 1609 O O . PRO A 1 202 ? -10.578 -2.343 -16.052 1.00 89.00 202 PRO A O 1
ATOM 1612 N N . PRO A 1 203 ? -12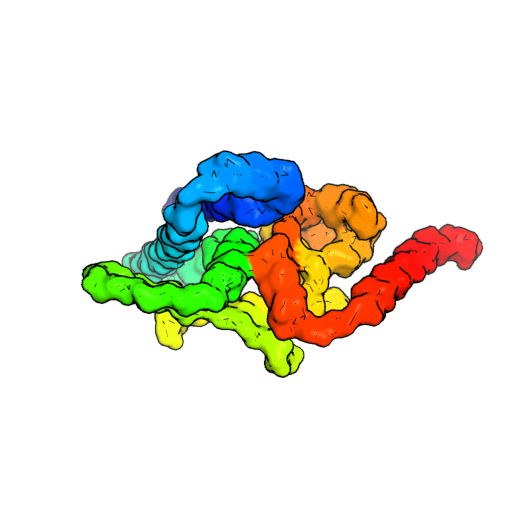.040 -0.762 -16.689 1.00 88.31 203 PRO A N 1
ATOM 1613 C CA . PRO A 1 203 ? -12.619 -0.585 -15.351 1.00 88.31 203 PRO A CA 1
ATOM 1614 C C . PRO A 1 203 ? -13.139 -1.880 -14.714 1.00 88.31 203 PRO A C 1
ATOM 1616 O O . PRO A 1 203 ? -13.224 -1.982 -13.499 1.00 88.31 203 PRO A O 1
ATOM 1619 N N . LYS A 1 204 ? -13.472 -2.886 -15.534 1.00 88.94 204 LYS A N 1
ATOM 1620 C CA . LYS A 1 204 ? -13.948 -4.208 -15.096 1.00 88.94 204 LYS A CA 1
ATOM 1621 C C . LYS A 1 204 ? -12.824 -5.164 -14.670 1.00 88.94 204 LYS A C 1
ATOM 1623 O O . LYS A 1 204 ? -13.123 -6.259 -14.196 1.00 88.94 204 LYS A O 1
ATOM 1628 N N . ALA A 1 205 ? -11.556 -4.795 -14.863 1.00 89.06 205 ALA A N 1
ATOM 1629 C CA . ALA A 1 205 ? -10.423 -5.615 -14.449 1.00 89.06 205 ALA A CA 1
ATOM 1630 C C . ALA A 1 205 ? -10.392 -5.760 -12.921 1.00 89.06 205 ALA A C 1
ATOM 1632 O O . ALA A 1 205 ? -10.689 -4.814 -12.187 1.00 89.06 205 ALA A O 1
ATOM 1633 N N . LYS A 1 206 ? -10.032 -6.959 -12.454 1.00 90.69 206 LYS A N 1
ATOM 1634 C CA . LYS A 1 206 ? -10.058 -7.332 -11.036 1.00 90.69 206 LYS A CA 1
ATOM 1635 C C . LYS A 1 206 ? -8.658 -7.570 -10.489 1.00 90.69 206 LYS A C 1
ATOM 1637 O O . LYS A 1 206 ? -7.798 -8.089 -11.199 1.00 90.69 206 LYS A O 1
ATOM 1642 N N . CYS A 1 207 ? -8.447 -7.251 -9.215 1.00 90.19 207 CYS A N 1
ATOM 1643 C CA . CYS A 1 207 ? -7.249 -7.671 -8.494 1.00 90.19 207 CYS A CA 1
ATOM 1644 C C . CYS A 1 207 ? -7.140 -9.204 -8.491 1.00 90.19 207 CYS A C 1
ATOM 1646 O O . CYS A 1 207 ? -8.114 -9.887 -8.181 1.00 90.19 207 CYS A O 1
ATOM 1648 N N . LEU A 1 208 ? -5.959 -9.766 -8.765 1.00 85.56 208 LEU A N 1
ATOM 1649 C CA . LEU A 1 208 ? -5.763 -11.221 -8.681 1.00 85.56 208 LEU A CA 1
ATOM 1650 C C . LEU A 1 208 ? -5.697 -11.747 -7.242 1.00 85.56 208 LEU A C 1
ATOM 1652 O O . LEU A 1 208 ? -5.860 -12.946 -7.039 1.00 85.56 208 LEU A O 1
ATOM 1656 N N . VAL A 1 209 ? -5.500 -10.863 -6.259 1.00 87.94 209 VAL A N 1
ATOM 1657 C CA . VAL A 1 209 ? -5.447 -11.235 -4.840 1.00 87.94 209 VAL A CA 1
ATOM 1658 C C . VAL A 1 209 ? -6.826 -11.104 -4.194 1.00 87.94 209 VAL A C 1
ATOM 1660 O O . VAL A 1 209 ? -7.419 -12.107 -3.812 1.00 87.94 209 VAL A O 1
ATOM 1663 N N . CYS A 1 210 ? -7.389 -9.891 -4.138 1.00 89.06 210 CYS A N 1
ATOM 1664 C CA . CYS A 1 210 ? -8.666 -9.634 -3.456 1.00 89.06 210 CYS A CA 1
ATOM 1665 C C . CYS A 1 210 ? -9.907 -9.643 -4.366 1.00 89.06 210 CYS A C 1
ATOM 1667 O O . CYS A 1 210 ? -11.022 -9.523 -3.870 1.00 89.06 210 CYS A O 1
ATOM 1669 N N . ARG A 1 211 ? -9.751 -9.783 -5.692 1.00 89.56 211 ARG A N 1
ATOM 1670 C CA . ARG A 1 211 ? -10.848 -9.775 -6.690 1.00 89.56 211 ARG A CA 1
ATOM 1671 C C . ARG A 1 211 ? -11.674 -8.488 -6.773 1.00 89.56 211 ARG A C 1
ATOM 1673 O O . ARG A 1 211 ? -12.660 -8.455 -7.513 1.00 89.56 211 ARG A O 1
ATOM 1680 N N . GLU A 1 212 ? -11.250 -7.429 -6.094 1.00 89.38 212 GLU A N 1
ATOM 1681 C CA . GLU A 1 212 ? -11.864 -6.109 -6.184 1.00 89.38 212 GLU A CA 1
ATOM 1682 C C . GLU A 1 212 ? -11.729 -5.534 -7.602 1.00 89.38 212 GLU A C 1
ATOM 1684 O O . GLU A 1 212 ? -10.714 -5.725 -8.280 1.00 89.38 212 GLU A O 1
ATOM 1689 N N . VAL A 1 213 ? -12.789 -4.878 -8.067 1.00 90.56 213 VAL A N 1
ATOM 1690 C CA . VAL A 1 213 ? -12.941 -4.381 -9.440 1.00 90.56 213 VAL A CA 1
ATOM 1691 C C . VAL A 1 213 ? -12.439 -2.940 -9.531 1.00 90.56 213 VAL A C 1
ATOM 1693 O O . VAL A 1 213 ? -12.592 -2.174 -8.589 1.00 90.56 213 VAL A O 1
ATOM 1696 N N . GLY A 1 214 ? -11.853 -2.547 -10.663 1.00 87.56 214 GLY A N 1
ATOM 1697 C CA . GLY A 1 214 ? -11.456 -1.152 -10.901 1.00 87.56 214 GLY A CA 1
ATOM 1698 C C . GLY A 1 214 ? -10.168 -0.730 -10.191 1.00 87.56 214 GLY A C 1
ATOM 1699 O O . GLY A 1 214 ? -9.779 0.435 -10.247 1.00 87.56 214 GLY A O 1
ATOM 1700 N N . VAL A 1 215 ? -9.448 -1.679 -9.587 1.00 90.31 215 VAL A N 1
ATOM 1701 C CA . VAL A 1 215 ? -8.289 -1.382 -8.733 1.00 90.31 215 VAL A CA 1
ATOM 1702 C C . VAL A 1 215 ? -7.078 -0.792 -9.470 1.00 90.31 215 VAL A C 1
ATOM 1704 O O . VAL A 1 215 ? -6.178 -0.226 -8.842 1.00 90.31 215 VAL A O 1
ATOM 1707 N N . PHE A 1 216 ? -7.044 -0.928 -10.797 1.00 90.38 216 PHE A N 1
ATOM 1708 C CA . PHE A 1 216 ? -5.921 -0.546 -11.656 1.00 90.38 216 PHE A CA 1
ATOM 1709 C C . PHE A 1 216 ? -5.922 0.936 -12.065 1.00 90.38 216 PHE A C 1
ATOM 1711 O O . PHE A 1 216 ? -4.862 1.461 -12.409 1.00 90.38 216 PHE A O 1
ATOM 1718 N N . ALA A 1 217 ? -7.071 1.621 -12.006 1.00 88.12 217 ALA A N 1
ATOM 1719 C CA . ALA A 1 217 ? -7.212 3.005 -12.477 1.00 88.12 217 ALA A CA 1
ATOM 1720 C C . ALA A 1 217 ? -6.270 3.976 -11.741 1.00 88.12 217 ALA A C 1
ATOM 1722 O O . ALA A 1 217 ? -5.626 4.825 -12.354 1.00 88.12 217 ALA A O 1
ATOM 1723 N N . HIS A 1 218 ? -6.128 3.782 -10.428 1.00 87.88 218 HIS A N 1
ATOM 1724 C CA . HIS A 1 218 ? -5.298 4.608 -9.548 1.00 87.88 218 HIS A CA 1
ATOM 1725 C C . HIS A 1 218 ? -4.028 3.884 -9.090 1.00 87.88 218 HIS A C 1
ATOM 1727 O O . HIS A 1 218 ? -3.502 4.176 -8.019 1.00 87.88 218 HIS A O 1
ATOM 1733 N N . ALA A 1 219 ? -3.530 2.922 -9.876 1.00 90.81 219 ALA A N 1
ATOM 1734 C CA . ALA A 1 219 ? -2.319 2.199 -9.509 1.00 90.81 219 ALA A CA 1
ATOM 1735 C C . ALA A 1 219 ? -1.118 3.157 -9.382 1.00 90.81 219 ALA A C 1
ATOM 1737 O O . ALA A 1 219 ? -0.859 3.990 -10.265 1.00 90.81 219 ALA A O 1
ATOM 1738 N N . VAL A 1 220 ? -0.379 3.029 -8.284 1.00 90.75 220 VAL A N 1
ATOM 1739 C CA . VAL A 1 220 ? 0.817 3.815 -7.970 1.00 90.75 220 VAL A CA 1
ATOM 1740 C C . VAL A 1 220 ? 2.041 3.031 -8.419 1.00 90.75 220 VAL A C 1
ATOM 1742 O O . VAL A 1 220 ? 2.194 1.852 -8.105 1.00 90.75 220 VAL A O 1
ATOM 1745 N N . HIS A 1 221 ? 2.905 3.683 -9.191 1.00 91.50 221 HIS A N 1
ATOM 1746 C CA . HIS A 1 221 ? 4.196 3.123 -9.565 1.00 91.50 221 HIS A CA 1
ATOM 1747 C C . HIS A 1 221 ? 5.191 3.391 -8.434 1.00 91.50 221 HIS A C 1
ATOM 1749 O O . HIS A 1 221 ? 5.358 4.538 -8.028 1.00 91.50 221 HIS A O 1
ATOM 1755 N N . MET A 1 222 ? 5.806 2.330 -7.921 1.00 91.19 222 MET A N 1
ATOM 1756 C CA . MET A 1 222 ? 6.634 2.358 -6.718 1.00 91.19 222 MET A CA 1
ATOM 1757 C C . MET A 1 222 ? 8.112 2.523 -7.119 1.00 91.19 222 MET A C 1
ATOM 1759 O O . MET A 1 222 ? 8.824 1.539 -7.351 1.00 91.19 222 MET A O 1
ATOM 1763 N N . ASN A 1 223 ? 8.544 3.770 -7.319 1.00 87.00 223 ASN A N 1
ATOM 1764 C CA . ASN A 1 223 ? 9.852 4.104 -7.889 1.00 87.00 223 ASN A CA 1
ATOM 1765 C C . ASN A 1 223 ? 10.997 3.850 -6.912 1.00 87.00 223 ASN A C 1
ATOM 1767 O O . ASN A 1 223 ? 11.981 3.203 -7.273 1.00 87.00 223 ASN A O 1
ATOM 1771 N N . GLU A 1 224 ? 10.872 4.334 -5.683 1.00 86.75 224 GLU A N 1
ATOM 1772 C CA . GLU A 1 224 ? 11.909 4.183 -4.668 1.00 86.75 224 GLU A CA 1
ATOM 1773 C C . GLU A 1 224 ? 12.058 2.730 -4.256 1.00 86.75 224 GLU A C 1
ATOM 1775 O O . GLU A 1 224 ? 13.178 2.235 -4.117 1.00 86.75 224 GLU A O 1
ATOM 1780 N N . LEU A 1 225 ? 10.941 2.004 -4.161 1.00 88.38 225 LEU A N 1
ATOM 1781 C CA . LEU A 1 225 ? 10.967 0.572 -3.905 1.00 88.38 225 LEU A CA 1
ATOM 1782 C C . LEU A 1 225 ? 11.642 -0.188 -5.050 1.00 88.38 225 LEU A C 1
ATOM 1784 O O . LEU A 1 225 ? 12.422 -1.112 -4.809 1.00 88.38 225 LEU A O 1
ATOM 1788 N N . HIS A 1 226 ? 11.388 0.206 -6.302 1.00 87.94 226 HIS A N 1
ATOM 1789 C CA . HIS A 1 226 ? 12.087 -0.368 -7.448 1.00 87.94 226 HIS A CA 1
ATOM 1790 C C . HIS A 1 226 ? 13.601 -0.139 -7.362 1.00 87.94 226 HIS A C 1
ATOM 1792 O O . HIS A 1 226 ? 14.369 -1.084 -7.561 1.00 87.94 226 HIS A O 1
ATOM 1798 N N . LEU A 1 227 ? 14.023 1.094 -7.061 1.00 83.38 227 LEU A N 1
ATOM 1799 C CA . LEU A 1 227 ? 15.431 1.465 -6.914 1.00 83.38 227 LEU A CA 1
ATOM 1800 C C . LEU A 1 227 ? 16.097 0.708 -5.764 1.00 83.38 227 LEU A C 1
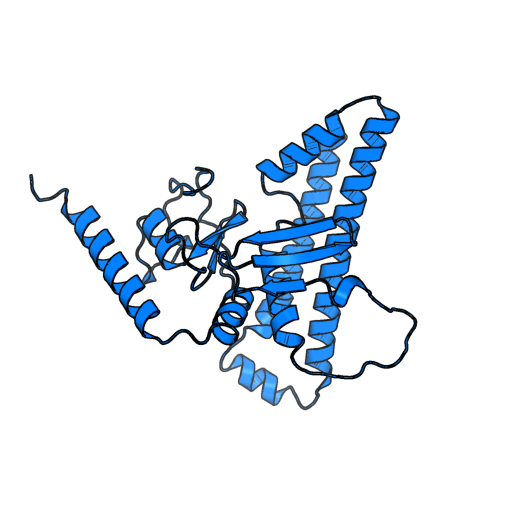ATOM 1802 O O . LEU A 1 227 ? 17.191 0.175 -5.953 1.00 83.38 227 LEU A O 1
ATOM 1806 N N . LEU A 1 228 ? 15.421 0.584 -4.623 1.00 83.62 228 LEU A N 1
ATOM 1807 C CA . LEU A 1 228 ? 15.904 -0.149 -3.457 1.00 83.62 228 LEU A CA 1
ATOM 1808 C C . LEU A 1 228 ? 16.177 -1.617 -3.802 1.00 83.62 228 LEU A C 1
ATOM 1810 O O . LEU A 1 228 ? 17.280 -2.120 -3.581 1.00 83.62 228 LEU A O 1
ATOM 1814 N N . ILE A 1 229 ? 15.189 -2.297 -4.395 1.00 84.19 229 ILE A N 1
ATOM 1815 C CA . ILE A 1 229 ? 15.310 -3.707 -4.791 1.00 84.19 229 ILE A CA 1
ATOM 1816 C C . ILE A 1 229 ? 16.425 -3.865 -5.827 1.00 84.19 229 ILE A C 1
ATOM 1818 O O . ILE A 1 229 ? 17.249 -4.771 -5.715 1.00 84.19 229 ILE A O 1
ATOM 1822 N N . LYS A 1 230 ? 16.492 -2.973 -6.820 1.00 81.31 230 LYS A N 1
ATOM 1823 C CA . LYS A 1 230 ? 17.512 -3.010 -7.875 1.00 81.31 230 LYS A CA 1
ATOM 1824 C C . LYS A 1 230 ? 18.928 -2.802 -7.335 1.00 81.31 230 LYS A C 1
ATOM 1826 O O . LYS A 1 230 ? 19.853 -3.440 -7.820 1.00 81.31 230 LYS A O 1
ATOM 1831 N N . THR A 1 231 ? 19.097 -1.921 -6.354 1.00 76.12 231 THR A N 1
ATOM 1832 C CA . THR A 1 231 ? 20.410 -1.592 -5.779 1.00 76.12 231 THR A CA 1
ATOM 1833 C C . THR A 1 231 ? 20.910 -2.705 -4.864 1.00 76.12 231 THR A C 1
ATOM 1835 O O . THR A 1 231 ? 22.097 -3.015 -4.856 1.00 76.12 231 THR A O 1
ATOM 1838 N N . ARG A 1 232 ? 20.002 -3.342 -4.116 1.00 75.06 232 ARG A N 1
ATOM 1839 C CA . ARG A 1 232 ? 20.341 -4.390 -3.143 1.00 75.06 232 ARG A CA 1
ATOM 1840 C C . ARG A 1 232 ? 20.358 -5.805 -3.726 1.00 75.06 232 ARG A C 1
ATOM 1842 O O . ARG A 1 232 ? 20.905 -6.707 -3.100 1.00 75.06 232 ARG A O 1
ATOM 1849 N N . THR A 1 233 ? 19.789 -6.025 -4.913 1.00 68.25 233 THR A N 1
ATOM 1850 C CA . THR A 1 233 ? 19.869 -7.315 -5.613 1.00 68.25 233 THR A CA 1
ATOM 1851 C C . THR A 1 233 ? 20.873 -7.250 -6.762 1.00 68.25 233 THR A C 1
ATOM 1853 O O . THR A 1 233 ? 20.631 -6.633 -7.793 1.00 68.25 233 THR A O 1
ATOM 1856 N N . SER A 1 234 ? 21.987 -7.974 -6.640 1.00 53.62 234 SER A N 1
ATOM 1857 C CA . SER A 1 234 ? 22.983 -8.160 -7.711 1.00 53.62 234 SER A CA 1
ATOM 1858 C C . SER A 1 234 ? 22.479 -9.068 -8.851 1.00 53.62 234 SER A C 1
ATOM 1860 O O . SER A 1 234 ? 23.232 -9.890 -9.375 1.00 53.62 234 SER A O 1
ATOM 1862 N N . ARG A 1 235 ? 21.188 -9.019 -9.219 1.00 47.22 235 ARG A N 1
ATOM 1863 C CA . ARG A 1 235 ? 20.623 -9.931 -10.226 1.00 47.22 235 ARG A CA 1
ATOM 1864 C C . ARG A 1 235 ? 21.032 -9.496 -11.645 1.00 47.22 235 ARG A C 1
ATOM 1866 O O . ARG A 1 235 ? 20.802 -8.349 -12.026 1.00 47.22 235 ARG A O 1
ATOM 1873 N N . PRO A 1 236 ? 21.601 -10.397 -12.470 1.00 43.56 236 PRO A N 1
ATOM 1874 C CA . PRO A 1 236 ? 21.975 -10.077 -13.843 1.00 43.56 236 PRO A CA 1
ATOM 1875 C C . PRO A 1 236 ? 20.739 -9.870 -14.733 1.00 43.56 236 PRO A C 1
ATOM 1877 O O . PRO A 1 236 ? 19.736 -10.573 -14.600 1.00 43.56 236 PRO A O 1
ATOM 1880 N N . LYS A 1 237 ? 20.866 -8.972 -15.722 1.00 45.25 237 LYS A N 1
ATOM 1881 C CA . LYS A 1 237 ? 19.879 -8.557 -16.753 1.00 45.25 237 LYS A CA 1
ATOM 1882 C C . LYS A 1 237 ? 19.096 -9.688 -17.466 1.00 45.25 237 LYS A C 1
ATOM 1884 O O . LYS A 1 237 ? 18.140 -9.423 -18.184 1.00 45.25 237 LYS A O 1
ATOM 1889 N N . LYS A 1 238 ? 19.468 -10.963 -17.292 1.00 38.56 238 LYS A N 1
ATOM 1890 C CA . LYS A 1 238 ? 18.866 -12.129 -17.970 1.00 38.56 238 LYS A CA 1
ATOM 1891 C C . LYS A 1 238 ? 17.438 -12.476 -17.503 1.00 38.56 238 LYS A C 1
ATOM 1893 O O . LYS A 1 238 ? 16.688 -13.056 -18.283 1.00 38.56 238 LYS A O 1
ATOM 1898 N N . VAL A 1 239 ? 17.037 -12.123 -16.276 1.00 46.28 239 VAL A N 1
ATOM 1899 C CA . VAL A 1 239 ? 15.655 -12.349 -15.774 1.00 46.28 239 VAL A CA 1
ATOM 1900 C C . VAL A 1 239 ? 14.678 -11.289 -16.310 1.00 46.28 239 VAL A C 1
ATOM 1902 O O . VAL A 1 239 ? 13.511 -11.576 -16.582 1.00 46.28 239 VAL A O 1
ATOM 1905 N N . GLU A 1 240 ? 15.184 -10.079 -16.547 1.00 48.97 240 GLU A N 1
ATOM 1906 C CA . GLU A 1 240 ? 14.449 -8.940 -17.109 1.00 48.97 240 GLU A CA 1
ATOM 1907 C C . GLU A 1 240 ? 13.922 -9.263 -18.519 1.00 48.97 240 GLU A C 1
ATOM 1909 O O . GLU A 1 240 ? 12.753 -9.036 -18.819 1.00 48.97 240 GLU A O 1
ATOM 1914 N N . VAL A 1 241 ? 14.746 -9.925 -19.338 1.00 46.22 241 VAL A N 1
ATOM 1915 C CA . VAL A 1 241 ? 14.403 -10.343 -20.707 1.00 46.22 241 VAL A CA 1
ATOM 1916 C C . VAL A 1 241 ? 13.435 -11.536 -20.719 1.00 46.22 241 VAL A C 1
ATOM 1918 O O . VAL A 1 241 ? 12.405 -11.479 -21.385 1.00 46.22 241 VAL A O 1
ATOM 1921 N N . ARG A 1 242 ? 13.674 -12.574 -19.899 1.00 43.22 242 ARG A N 1
ATOM 1922 C CA . ARG A 1 242 ? 12.797 -13.764 -19.841 1.00 43.22 242 ARG A CA 1
ATOM 1923 C C . ARG A 1 242 ? 11.376 -13.456 -19.357 1.00 43.22 242 ARG A C 1
ATOM 1925 O O . ARG A 1 242 ? 10.427 -14.081 -19.823 1.00 43.22 242 ARG A O 1
ATOM 1932 N N . SER A 1 243 ? 11.209 -12.497 -18.443 1.00 47.53 243 SER A N 1
ATOM 1933 C CA . SER A 1 243 ? 9.883 -12.081 -17.958 1.00 47.53 243 SER A CA 1
ATOM 1934 C C . SER A 1 243 ? 9.110 -11.233 -18.977 1.00 47.53 243 SER A C 1
ATOM 1936 O O . SER A 1 243 ? 7.885 -11.325 -19.038 1.00 47.53 243 SER A O 1
ATOM 1938 N N . LEU A 1 244 ? 9.796 -10.447 -19.812 1.00 49.25 244 LEU A N 1
ATOM 1939 C CA . LEU A 1 244 ? 9.183 -9.718 -20.925 1.00 49.25 244 LEU A CA 1
ATOM 1940 C C . LEU A 1 244 ? 8.788 -10.673 -22.063 1.00 49.25 244 LEU A C 1
ATOM 1942 O O . LEU A 1 244 ? 7.664 -10.600 -22.559 1.00 49.25 244 LEU A O 1
ATOM 1946 N N . GLU A 1 245 ? 9.663 -11.615 -22.419 1.00 46.12 245 GLU A N 1
ATOM 1947 C CA . GLU A 1 245 ? 9.435 -12.596 -23.488 1.00 46.12 245 GLU A CA 1
ATOM 1948 C C . GLU A 1 245 ? 8.324 -13.595 -23.137 1.00 46.12 245 GLU A C 1
ATOM 1950 O O . GLU A 1 245 ? 7.384 -13.767 -23.913 1.00 46.12 245 GLU A O 1
ATOM 1955 N N . ALA A 1 246 ? 8.348 -14.196 -21.941 1.00 49.84 246 ALA A N 1
ATOM 1956 C CA . ALA A 1 246 ? 7.327 -15.165 -21.531 1.00 49.84 246 ALA A CA 1
ATOM 1957 C C . ALA A 1 246 ? 5.926 -14.536 -21.397 1.00 49.84 246 ALA A C 1
ATOM 1959 O O . ALA A 1 246 ? 4.921 -15.194 -21.674 1.00 49.84 246 ALA A O 1
ATOM 1960 N N . ASN A 1 247 ? 5.844 -13.258 -21.007 1.00 51.84 247 ASN A N 1
ATOM 1961 C CA . ASN A 1 247 ? 4.573 -12.540 -20.896 1.00 51.84 247 ASN A CA 1
ATOM 1962 C C . ASN A 1 247 ? 4.049 -12.054 -22.254 1.00 51.84 247 ASN A C 1
ATOM 1964 O O . ASN A 1 247 ? 2.842 -12.129 -22.482 1.00 51.84 247 ASN A O 1
ATOM 1968 N N . CYS A 1 248 ? 4.921 -11.632 -23.178 1.00 46.03 248 CYS A N 1
ATOM 1969 C CA . CYS A 1 248 ? 4.521 -11.380 -24.566 1.00 46.03 248 CYS A CA 1
ATOM 1970 C C . CYS A 1 248 ? 3.968 -12.651 -25.225 1.00 46.03 248 CYS A C 1
ATOM 1972 O O . CYS A 1 248 ? 2.908 -12.595 -25.842 1.00 46.03 248 CYS A O 1
ATOM 1974 N N . VAL A 1 249 ? 4.621 -13.804 -25.034 1.00 48.66 249 VAL A N 1
ATOM 1975 C CA . VAL A 1 249 ? 4.179 -15.086 -25.609 1.00 48.66 249 VAL A CA 1
ATOM 1976 C C . VAL A 1 249 ? 2.855 -15.560 -24.995 1.00 48.66 249 VAL A C 1
ATOM 1978 O O . VAL A 1 249 ? 1.951 -15.952 -25.731 1.00 48.66 249 VAL A O 1
ATOM 1981 N N . LYS A 1 250 ? 2.668 -15.453 -23.672 1.00 49.78 250 LYS A N 1
ATOM 1982 C CA . LYS A 1 250 ? 1.387 -15.804 -23.024 1.00 49.78 250 LYS A CA 1
ATOM 1983 C C . LYS A 1 250 ? 0.225 -14.898 -23.449 1.00 49.78 250 LYS A C 1
ATOM 1985 O O . LYS A 1 250 ? -0.878 -15.403 -23.639 1.00 49.78 250 LYS A O 1
ATOM 1990 N N . LEU A 1 251 ? 0.458 -13.595 -23.635 1.00 49.75 251 LEU A N 1
ATOM 1991 C CA . LEU A 1 251 ? -0.554 -12.650 -24.136 1.00 49.75 251 LEU A CA 1
ATOM 1992 C C . LEU A 1 251 ? -0.873 -12.855 -25.627 1.00 49.75 251 LEU A C 1
ATOM 1994 O O . LEU A 1 251 ? -2.006 -12.624 -26.045 1.00 49.75 251 LEU A O 1
ATOM 1998 N N . TYR A 1 252 ? 0.104 -13.289 -26.428 1.00 45.44 252 TYR A N 1
ATOM 1999 C CA . TYR A 1 252 ? -0.102 -13.625 -27.840 1.00 45.44 252 TYR A CA 1
ATOM 2000 C C . TYR A 1 252 ? -0.938 -14.904 -27.993 1.00 45.44 252 TYR A C 1
ATOM 2002 O O . TYR A 1 252 ? -1.870 -14.947 -28.793 1.00 45.44 252 TYR A O 1
ATOM 2010 N N . LEU A 1 253 ? -0.658 -15.927 -27.179 1.00 48.12 253 LEU A N 1
ATOM 2011 C CA . LEU A 1 253 ? -1.394 -17.194 -27.196 1.00 48.12 253 LEU A CA 1
ATOM 2012 C C . LEU A 1 253 ? -2.813 -17.059 -26.627 1.00 48.12 253 LEU A C 1
ATOM 2014 O O . LEU A 1 253 ? -3.738 -17.633 -27.189 1.00 48.12 253 LEU A O 1
ATOM 2018 N N . SER A 1 254 ? -3.030 -16.260 -25.576 1.00 48.50 254 SER A N 1
ATOM 2019 C CA . SER A 1 254 ? -4.375 -16.075 -25.007 1.00 48.50 254 SER A CA 1
ATOM 2020 C C . SER A 1 254 ? -5.317 -15.254 -25.896 1.00 48.50 254 SER A C 1
ATOM 2022 O O . SER A 1 254 ? -6.527 -15.466 -25.850 1.00 48.50 254 SER A O 1
ATOM 2024 N N . LYS A 1 255 ? -4.784 -14.347 -26.730 1.00 48.50 255 LYS A N 1
ATOM 2025 C CA . LYS A 1 255 ? -5.573 -13.596 -27.723 1.00 48.50 255 LYS A CA 1
ATOM 2026 C C . LYS A 1 255 ? -5.846 -14.388 -29.007 1.00 48.50 255 LYS A C 1
ATOM 2028 O O . LYS A 1 255 ? -6.903 -14.200 -29.596 1.00 48.50 255 LYS A O 1
ATOM 2033 N N . ASN A 1 256 ? -4.939 -15.279 -29.416 1.00 43.19 256 ASN A N 1
ATOM 2034 C CA . ASN A 1 256 ? -5.089 -16.082 -30.639 1.00 43.19 256 ASN A CA 1
ATOM 2035 C C . ASN A 1 256 ? -5.723 -17.466 -30.418 1.00 43.19 256 ASN A C 1
ATOM 2037 O O . ASN A 1 256 ? -6.132 -18.099 -31.386 1.00 43.19 256 ASN A O 1
ATOM 2041 N N . ALA A 1 257 ? -5.890 -17.920 -29.172 1.00 45.47 257 ALA A N 1
ATOM 2042 C CA . ALA A 1 257 ? -6.635 -19.146 -28.864 1.00 45.47 257 ALA A CA 1
ATOM 2043 C C . ALA A 1 257 ? -8.139 -19.063 -29.208 1.00 45.47 257 ALA A C 1
ATOM 2045 O O . ALA A 1 257 ? -8.811 -20.086 -29.227 1.00 45.47 257 ALA A O 1
ATOM 2046 N N . TYR A 1 258 ? -8.662 -17.869 -29.517 1.00 41.81 258 TYR A N 1
ATOM 2047 C CA . TYR A 1 258 ? -10.037 -17.660 -29.993 1.00 41.81 258 TYR A CA 1
ATOM 2048 C C . TYR A 1 258 ? -10.173 -17.626 -31.530 1.00 41.81 258 TYR A C 1
ATOM 2050 O O . TYR A 1 258 ? -11.268 -17.387 -32.025 1.00 41.81 258 TYR A O 1
ATOM 2058 N N . TYR A 1 259 ? -9.088 -17.860 -32.282 1.00 37.66 259 TYR A N 1
ATOM 2059 C CA . TYR A 1 259 ? -9.086 -17.909 -33.756 1.00 37.66 259 TYR A CA 1
ATOM 2060 C C . TYR A 1 259 ? -8.616 -19.261 -34.327 1.00 37.66 259 TYR A C 1
ATOM 2062 O O . TYR A 1 259 ? -8.381 -19.375 -35.527 1.00 37.66 259 TYR A O 1
ATOM 2070 N N . ILE A 1 260 ? -8.479 -20.288 -33.481 1.00 38.41 260 ILE A N 1
ATOM 2071 C CA . ILE A 1 260 ? -8.173 -21.665 -33.900 1.00 38.41 260 ILE A CA 1
ATOM 2072 C C . ILE A 1 260 ? -9.216 -22.605 -33.287 1.00 38.41 260 ILE A C 1
ATOM 2074 O O . ILE A 1 260 ? -8.891 -23.417 -32.427 1.00 38.41 260 ILE A O 1
ATOM 2078 N N . LEU A 1 261 ? -10.474 -22.433 -33.691 1.00 34.06 261 LEU A N 1
ATOM 2079 C CA . LEU A 1 261 ? -11.527 -23.453 -33.718 1.00 34.06 261 LEU A CA 1
ATOM 2080 C C . LEU A 1 261 ? -12.488 -23.097 -34.854 1.00 34.06 261 LEU A C 1
ATOM 2082 O O . LEU A 1 261 ? -12.920 -21.923 -34.891 1.00 34.06 261 LEU A O 1
#

Radius of gyration: 20.72 Å; Cα contacts (8 Å, |Δi|>4): 294; chains: 1; bounding box: 49×49×62 Å